Protein AF-A0A497JB39-F1 (afdb_monomer)

Secondary structure (DSSP, 8-state):
-EEEEEEEETTEEEEEEEE--EEEEEEETTEEEEEEE-SS-HHHHHHHHHHHTTS-SSGGGEEEEEEETTEEEEEE----PPP--------B-HHHHHHHHHHHHHH-HHHHHHS-SEEEEEEETTEEEEEEESSHHHHHHHHHHHHHHTT--GGG-EEEESS-B-HHHHHHHHHHT--EEEESSPBPHHHHHHHHHTT-EEEEEEETTEEEEEE-GGGB----

Mean predicted aligned error: 3.0 Å

Nearest PDB structures (foldseek):
  4pde-assembly1_A-2  TM=8.943E-01  e=1.083E-22  Escherichia coli
  2pw9-assembly1_B  TM=8.723E-01  e=4.103E-22  Desulfotalea psychrophila LSv54
  2pw9-assembly2_C  TM=8.701E-01  e=3.024E-21  Desulfotalea psychrophila LSv54
  2pw9-assembly2_D  TM=8.712E-01  e=3.024E-21  Desulfotalea psychrophila LSv54
  2pw9-assembly1_A  TM=8.593E-01  e=7.056E-21  Desulfotalea psychrophila LSv54

Sequence (224 aa):
MLREVEMIKSGKKLKDYIAEDIRFKLVINGKSFTFRISPTLKEEFVIGYCFGEGLIENLEDFKEIKIEKDVAKVKINIKKRKLFKINSDLVVSYKEIIESMERLKNESEAWRKTGGVHISAIVSGEEFILVEDINRHACIDKLLGIALKRSLKFSNSYVVCSGRLSEGRVKKIIMAGV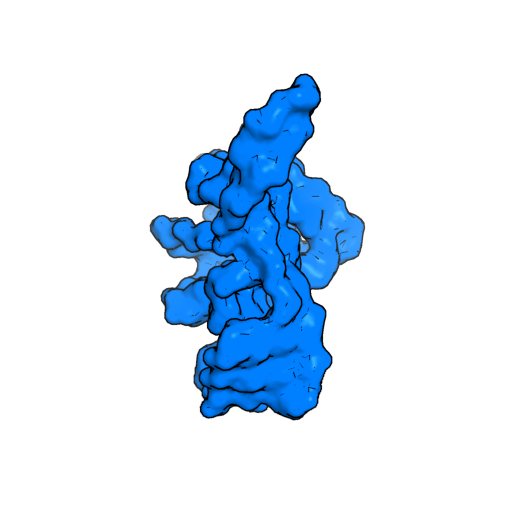PIIASMAAPLFSGIECAKKYGLTLAGFVRNGKINIYSCPERIRNEV

pLDDT: mean 97.16, std 3.9, range [54.31, 98.88]

Solvent-accessible surface area (backbone atoms only — not comparable to full-atom values): 11728 Å² total; per-residue (Å²): 85,75,39,82,44,81,45,68,62,92,88,38,83,43,80,48,56,40,58,42,72,38,76,34,34,41,28,51,74,83,48,76,48,77,44,66,36,34,76,59,63,60,66,26,28,53,49,8,42,37,34,34,71,18,36,28,91,57,77,83,33,51,78,41,83,46,76,56,94,53,38,35,46,33,38,60,56,77,40,84,60,72,83,56,68,50,79,62,88,54,67,42,38,59,65,56,56,46,50,51,46,50,48,53,57,72,70,33,60,62,42,70,69,41,68,52,44,26,45,31,32,44,37,46,81,91,48,75,50,76,30,74,14,59,25,65,60,56,13,53,16,26,43,48,14,48,38,58,76,66,68,56,61,32,48,56,24,38,33,38,31,52,53,63,36,37,37,77,56,47,48,26,40,43,52,59,39,33,38,34,42,36,16,49,23,58,62,36,73,59,16,45,54,48,24,52,76,25,49,24,22,36,32,18,45,43,51,96,93,41,72,45,71,72,23,56,56,87,36,55,42,70,86,130

Structure (mmCIF, N/CA/C/O backbone):
data_AF-A0A497JB39-F1
#
_entry.id   AF-A0A497JB39-F1
#
loop_
_atom_site.group_PDB
_atom_site.id
_atom_site.type_symbol
_atom_site.label_atom_id
_atom_site.label_alt_id
_atom_site.label_comp_id
_atom_site.label_asym_id
_atom_site.label_entity_id
_atom_site.label_seq_id
_atom_site.pdbx_PDB_ins_code
_atom_site.Cartn_x
_atom_site.Cartn_y
_atom_site.Cartn_z
_atom_site.occupancy
_atom_site.B_iso_or_equiv
_atom_site.auth_seq_id
_atom_site.auth_comp_id
_atom_site.auth_asym_id
_atom_site.auth_atom_id
_atom_site.pdbx_PDB_model_num
ATOM 1 N N . MET A 1 1 ? 1.639 9.517 14.827 1.00 90.19 1 MET A N 1
ATOM 2 C CA . MET A 1 1 ? 2.637 8.713 14.079 1.00 90.19 1 MET A CA 1
ATOM 3 C C . MET A 1 1 ? 3.936 8.656 14.856 1.00 90.19 1 MET A C 1
ATOM 5 O O . MET A 1 1 ? 4.421 7.562 15.078 1.00 90.19 1 MET A O 1
ATOM 9 N N . LEU A 1 2 ? 4.487 9.798 15.274 1.00 94.88 2 LEU A N 1
ATOM 10 C CA . LEU A 1 2 ? 5.674 9.855 16.123 1.00 94.88 2 LEU A CA 1
ATOM 11 C C . LEU A 1 2 ? 5.291 10.145 17.570 1.00 94.88 2 LEU A C 1
ATOM 13 O O . LEU A 1 2 ? 4.408 10.968 17.810 1.00 94.88 2 LEU A O 1
ATOM 17 N N . ARG A 1 3 ? 5.980 9.502 18.510 1.00 95.19 3 ARG A N 1
ATOM 18 C CA . ARG A 1 3 ? 5.864 9.771 19.943 1.00 95.19 3 ARG A CA 1
ATOM 19 C C . ARG A 1 3 ? 7.249 9.966 20.539 1.00 95.19 3 ARG A C 1
ATOM 21 O O . ARG A 1 3 ? 8.136 9.152 20.298 1.00 95.19 3 ARG A O 1
ATOM 28 N N . GLU A 1 4 ? 7.422 11.044 21.296 1.00 96.56 4 GLU A N 1
ATOM 29 C CA . GLU A 1 4 ? 8.649 11.279 22.055 1.00 96.56 4 GLU A CA 1
ATOM 30 C C . GLU A 1 4 ? 8.649 10.403 23.314 1.00 96.56 4 GLU A C 1
ATOM 32 O O . GLU A 1 4 ? 7.633 10.296 24.011 1.00 96.56 4 GLU A O 1
ATOM 37 N N . VAL A 1 5 ? 9.781 9.764 23.588 1.00 96.69 5 VAL A N 1
ATOM 38 C CA . VAL A 1 5 ? 10.011 8.933 24.774 1.00 96.69 5 VAL A CA 1
ATOM 39 C C . VAL A 1 5 ? 11.377 9.239 25.375 1.00 96.69 5 VAL A C 1
ATOM 41 O O . VAL A 1 5 ? 12.285 9.706 24.688 1.00 96.69 5 VAL A O 1
ATOM 44 N N . GLU A 1 6 ? 11.538 8.951 26.663 1.00 97.38 6 GLU A N 1
ATOM 45 C CA . GLU A 1 6 ? 12.854 8.935 27.298 1.00 97.38 6 GLU A CA 1
ATOM 46 C C . GLU A 1 6 ? 13.517 7.570 27.097 1.00 97.38 6 GLU A C 1
ATOM 48 O O . GLU A 1 6 ? 12.874 6.525 27.219 1.00 97.38 6 GLU A O 1
ATOM 53 N N . MET A 1 7 ? 14.816 7.570 26.811 1.00 96.38 7 MET A N 1
ATOM 54 C CA . MET A 1 7 ? 15.623 6.359 26.687 1.00 96.38 7 MET A CA 1
ATOM 55 C C . MET A 1 7 ? 17.036 6.572 27.227 1.00 96.38 7 MET A C 1
ATOM 57 O O . MET A 1 7 ? 17.464 7.696 27.490 1.00 96.38 7 MET A O 1
ATOM 61 N N . ILE A 1 8 ? 17.767 5.474 27.423 1.00 96.69 8 ILE A N 1
ATOM 62 C CA . ILE A 1 8 ? 19.167 5.502 27.848 1.00 96.69 8 ILE A CA 1
ATOM 63 C C . ILE A 1 8 ? 20.036 5.038 26.678 1.00 96.69 8 ILE A C 1
ATOM 65 O O . ILE A 1 8 ? 20.081 3.848 26.367 1.00 96.69 8 ILE A O 1
ATOM 69 N N . LYS A 1 9 ? 20.770 5.965 26.055 1.00 94.56 9 LYS A N 1
ATOM 70 C CA . LYS A 1 9 ? 21.756 5.653 25.013 1.00 94.56 9 LYS A CA 1
ATOM 71 C C . LYS A 1 9 ? 23.127 5.520 25.652 1.00 94.56 9 LYS A C 1
ATOM 73 O O . LYS A 1 9 ? 23.719 6.520 26.057 1.00 94.56 9 LYS A O 1
ATOM 78 N N . SER A 1 10 ? 23.618 4.287 25.764 1.00 96.00 10 SER A N 1
ATOM 79 C CA . SER A 1 10 ? 24.953 3.996 26.310 1.00 96.00 10 SER A CA 1
ATOM 80 C C . SER A 1 10 ? 25.203 4.679 27.667 1.00 96.00 10 SER A C 1
ATOM 82 O O . SER A 1 10 ? 26.205 5.361 27.859 1.00 96.00 10 SER A O 1
ATOM 84 N N . GLY A 1 11 ? 24.248 4.549 28.594 1.00 96.19 11 GLY A N 1
ATOM 85 C CA . GLY A 1 11 ? 24.326 5.117 29.947 1.00 96.19 11 GLY A CA 1
ATOM 86 C C . GLY A 1 11 ? 23.854 6.571 30.095 1.00 96.19 11 GLY A C 1
ATOM 87 O O . GLY A 1 11 ? 23.761 7.054 31.220 1.00 96.19 11 GLY A O 1
ATOM 88 N N . LYS A 1 12 ? 23.504 7.272 29.007 1.00 95.88 12 LYS A N 1
ATOM 89 C CA . LYS A 1 12 ? 23.007 8.661 29.056 1.00 95.88 12 LYS A CA 1
ATOM 90 C C . LYS A 1 12 ? 21.505 8.731 28.800 1.00 95.88 12 LYS A C 1
ATOM 92 O O . LYS A 1 12 ? 21.043 8.224 27.781 1.00 95.88 12 LYS A O 1
ATOM 97 N N . LYS A 1 13 ? 20.758 9.393 29.691 1.00 97.19 13 LYS A N 1
ATOM 98 C CA . LYS A 1 13 ? 19.337 9.706 29.474 1.00 97.19 13 LYS A CA 1
ATOM 99 C C . LYS A 1 13 ? 19.195 10.721 28.342 1.00 97.19 13 LYS A C 1
ATOM 101 O O . LYS A 1 13 ? 19.813 11.781 28.395 1.00 97.19 13 LYS A O 1
ATOM 106 N N . LEU A 1 14 ? 18.393 10.388 27.340 1.00 97.31 14 LEU A N 1
ATOM 107 C CA . LEU A 1 14 ? 18.102 11.208 26.169 1.00 97.31 14 LEU A CA 1
ATOM 108 C C . LEU A 1 14 ? 16.621 11.078 25.800 1.00 97.31 14 LEU A C 1
ATOM 110 O O . LEU A 1 14 ? 15.928 10.171 26.259 1.00 97.31 14 LEU A O 1
ATOM 114 N N . LYS A 1 15 ? 16.162 11.977 24.932 1.00 96.50 15 LYS A N 1
ATOM 115 C CA . LYS A 1 15 ? 14.876 11.858 24.245 1.00 96.50 15 LYS A CA 1
ATOM 116 C C . LYS A 1 15 ? 15.067 11.160 22.903 1.00 96.50 15 LYS A C 1
ATOM 118 O O . LYS A 1 15 ? 16.090 11.363 22.247 1.00 96.50 15 LYS A O 1
ATOM 123 N N . ASP A 1 16 ? 14.083 10.367 22.509 1.00 96.00 16 ASP A N 1
ATOM 124 C CA . ASP A 1 16 ? 14.031 9.691 21.215 1.00 96.00 16 ASP A CA 1
ATOM 125 C C . ASP A 1 16 ? 12.612 9.731 20.641 1.00 96.00 16 ASP A C 1
ATOM 127 O O . ASP A 1 16 ? 11.637 9.904 21.378 1.00 96.00 16 ASP A O 1
ATOM 131 N N . TYR A 1 17 ? 12.495 9.564 19.328 1.00 96.38 17 TYR A N 1
ATOM 132 C CA . TYR A 1 17 ? 11.214 9.450 18.641 1.00 96.38 17 TYR A CA 1
ATOM 133 C C . TYR A 1 17 ? 10.977 8.004 18.228 1.00 96.38 17 TYR A C 1
ATOM 135 O O . TYR A 1 17 ? 11.784 7.403 17.525 1.00 96.38 17 TYR A O 1
ATOM 143 N N . ILE A 1 18 ? 9.820 7.467 18.603 1.00 96.50 18 ILE A N 1
ATOM 144 C CA . ILE A 1 18 ? 9.375 6.136 18.185 1.00 96.50 18 ILE A CA 1
ATOM 145 C C . ILE A 1 18 ? 8.122 6.227 17.321 1.00 96.50 18 ILE A C 1
ATOM 147 O O . ILE A 1 18 ? 7.349 7.186 17.407 1.00 96.50 18 ILE A O 1
ATOM 151 N N . ALA A 1 19 ? 7.911 5.208 16.491 1.00 96.75 19 ALA A N 1
ATOM 152 C CA . ALA A 1 19 ? 6.661 5.044 15.769 1.00 96.75 19 ALA A CA 1
ATOM 153 C C . ALA A 1 19 ? 5.565 4.578 16.737 1.00 96.75 19 ALA A C 1
ATOM 155 O O . ALA A 1 19 ? 5.731 3.601 17.465 1.00 96.75 19 ALA A O 1
ATOM 156 N N . GLU A 1 20 ? 4.441 5.284 16.743 1.00 96.12 20 GLU A N 1
ATOM 157 C CA . GLU A 1 20 ? 3.277 4.947 17.552 1.00 96.12 20 GLU A CA 1
ATOM 158 C C . GLU A 1 20 ? 2.373 3.964 16.808 1.00 96.12 20 GLU A C 1
ATOM 160 O O . GLU A 1 20 ? 1.945 4.227 15.677 1.00 96.12 20 GLU A O 1
ATOM 165 N N . ASP A 1 21 ? 2.031 2.862 17.474 1.00 95.81 21 ASP A N 1
ATOM 166 C CA . ASP A 1 21 ? 1.039 1.911 17.008 1.00 95.81 21 ASP A CA 1
ATOM 167 C C . ASP A 1 21 ? -0.186 1.842 17.923 1.00 95.81 21 ASP A C 1
ATOM 169 O O . ASP A 1 21 ? -0.120 1.953 19.146 1.00 95.81 21 ASP A O 1
ATOM 173 N N . ILE A 1 22 ? -1.343 1.621 17.308 1.00 97.19 22 ILE A N 1
ATOM 174 C CA . ILE A 1 22 ? -2.620 1.447 17.998 1.00 97.19 22 ILE A CA 1
ATOM 175 C C . ILE A 1 22 ? -3.198 0.074 17.690 1.00 97.19 22 ILE A C 1
ATOM 177 O O . ILE A 1 22 ? -2.934 -0.518 16.642 1.00 97.19 22 ILE A O 1
ATOM 181 N N . ARG A 1 23 ? -4.028 -0.448 18.598 1.00 98.19 23 ARG A N 1
ATOM 182 C CA . ARG A 1 23 ? -4.875 -1.607 18.298 1.00 98.19 23 ARG A CA 1
ATOM 183 C C . ARG A 1 23 ? -6.152 -1.104 17.627 1.00 98.19 23 ARG A C 1
ATOM 185 O O . ARG A 1 23 ? -7.025 -0.580 18.305 1.00 98.19 23 ARG A O 1
ATOM 192 N N . PHE A 1 24 ? -6.266 -1.300 16.319 1.00 98.56 24 PHE A N 1
ATOM 193 C CA . PHE A 1 24 ? -7.416 -0.862 15.535 1.00 98.56 24 PHE A CA 1
ATOM 194 C C . PHE A 1 24 ? -8.367 -2.027 15.254 1.00 98.56 24 PHE A C 1
ATOM 196 O O . PHE A 1 24 ? -7.951 -3.067 14.732 1.00 98.56 24 PHE A O 1
ATOM 203 N N . LYS A 1 25 ? -9.646 -1.869 15.601 1.00 98.69 25 LYS A N 1
ATOM 204 C CA . LYS A 1 25 ? -10.696 -2.867 15.370 1.00 98.69 25 LYS A CA 1
ATOM 205 C C . LYS A 1 25 ? -11.533 -2.466 14.162 1.00 98.69 25 LYS A C 1
ATOM 207 O O . LYS A 1 25 ? -12.118 -1.391 14.146 1.00 98.69 25 LYS A O 1
ATOM 212 N N . LEU A 1 26 ? -11.642 -3.359 13.188 1.00 98.69 26 LEU A N 1
ATOM 213 C CA . LEU A 1 26 ? -12.446 -3.170 11.983 1.00 98.69 26 LEU A CA 1
ATOM 214 C C . LEU A 1 26 ? -13.600 -4.171 11.984 1.00 98.69 26 LEU A C 1
ATOM 216 O O . LEU A 1 26 ? -13.368 -5.376 12.034 1.00 98.69 26 LEU A O 1
ATOM 220 N N . VAL A 1 27 ? -14.836 -3.683 11.943 1.00 98.69 27 VAL A N 1
ATOM 221 C CA . VAL A 1 27 ? -16.054 -4.498 11.925 1.00 98.69 27 VAL A CA 1
ATOM 222 C C . VAL A 1 27 ? -16.787 -4.280 10.607 1.00 98.69 27 VAL A C 1
ATOM 224 O O . VAL A 1 27 ? -17.406 -3.238 10.424 1.00 98.69 27 VAL A O 1
ATOM 227 N N . ILE A 1 28 ? -16.742 -5.260 9.706 1.00 98.50 28 ILE A N 1
ATOM 228 C CA . ILE A 1 28 ? -17.369 -5.206 8.377 1.00 98.50 28 ILE A CA 1
ATOM 229 C C . ILE A 1 28 ? -18.581 -6.132 8.372 1.00 98.50 28 ILE A C 1
ATOM 231 O O . ILE A 1 28 ? -18.427 -7.337 8.569 1.00 98.50 28 ILE A O 1
ATOM 235 N N . ASN A 1 29 ? -19.783 -5.589 8.157 1.00 97.88 29 ASN A N 1
ATOM 236 C CA . ASN A 1 29 ? -21.040 -6.356 8.136 1.00 97.88 29 ASN A CA 1
ATOM 237 C C . ASN A 1 29 ? -21.175 -7.319 9.342 1.00 97.88 29 ASN A C 1
ATOM 239 O O . ASN A 1 29 ? -21.592 -8.464 9.202 1.00 97.88 29 ASN A O 1
ATOM 243 N N . GLY A 1 30 ? -20.757 -6.866 10.530 1.00 96.94 30 GLY A N 1
ATOM 244 C CA . GLY A 1 30 ? -20.778 -7.645 11.775 1.00 96.94 30 GLY A CA 1
ATOM 245 C C . GLY A 1 30 ? -19.545 -8.525 12.031 1.00 96.94 30 GLY A C 1
ATOM 246 O O . GLY A 1 30 ? -19.309 -8.908 13.175 1.00 96.94 30 GLY A O 1
ATOM 247 N N . LYS A 1 31 ? -18.702 -8.794 11.025 1.00 97.94 31 LYS A N 1
ATOM 248 C CA . LYS A 1 31 ? -17.462 -9.570 11.192 1.00 97.94 31 LYS A CA 1
ATOM 249 C C . LYS A 1 31 ? -16.316 -8.683 11.672 1.00 97.94 31 LYS A C 1
ATOM 251 O O . LYS A 1 31 ? -16.022 -7.664 11.057 1.00 97.94 31 LYS A O 1
ATOM 256 N N . SER A 1 32 ? -15.653 -9.088 12.753 1.00 97.69 32 SER A N 1
ATOM 257 C CA . SER A 1 32 ? -14.592 -8.310 13.398 1.00 97.69 32 SER A CA 1
ATOM 258 C C . SER A 1 32 ? -13.189 -8.784 13.016 1.00 97.69 32 SER A C 1
ATOM 260 O O . SER A 1 32 ? -12.901 -9.978 13.022 1.00 97.69 32 SER A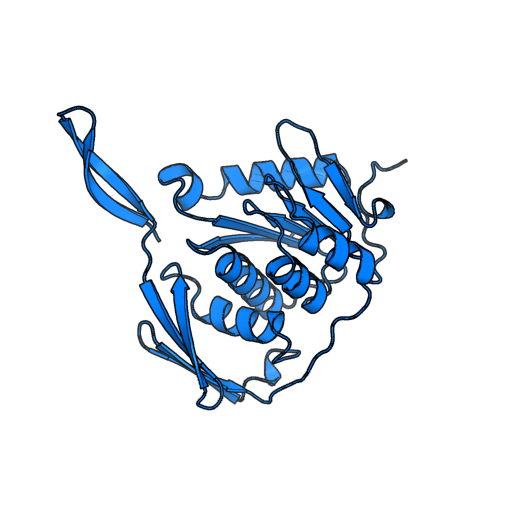 O 1
ATOM 262 N N . PHE A 1 33 ? -12.297 -7.823 12.808 1.00 98.06 33 PHE A N 1
ATOM 263 C CA . PHE A 1 33 ? -10.866 -7.985 12.577 1.00 98.06 33 PHE A CA 1
ATOM 264 C C . PHE A 1 33 ? -10.097 -7.030 13.497 1.00 98.06 33 PHE A C 1
ATOM 266 O O . PHE A 1 33 ? -10.638 -6.021 13.957 1.00 98.06 33 PHE A O 1
ATOM 273 N N . THR A 1 34 ? -8.845 -7.342 13.817 1.00 98.06 34 THR A N 1
ATOM 274 C CA . THR A 1 34 ? -8.007 -6.492 14.674 1.00 98.06 34 THR A CA 1
ATOM 275 C C . THR A 1 34 ? -6.613 -6.381 14.090 1.00 98.06 34 THR A C 1
ATOM 277 O O . THR A 1 34 ? -6.013 -7.382 13.707 1.00 98.06 34 THR A O 1
ATOM 280 N N . PHE A 1 35 ? -6.107 -5.155 14.045 1.00 98.12 35 PHE A N 1
ATOM 281 C CA . PHE A 1 35 ? -4.831 -4.810 13.441 1.00 98.12 35 PHE A CA 1
ATOM 282 C C . PHE A 1 35 ? -3.993 -3.973 14.405 1.00 98.12 35 PHE A C 1
ATOM 284 O O . PHE A 1 35 ? -4.521 -3.302 15.294 1.00 98.12 35 PHE A O 1
ATOM 291 N N . ARG A 1 36 ? -2.676 -3.999 14.203 1.00 97.94 36 ARG A N 1
ATOM 292 C CA . ARG A 1 36 ? -1.767 -2.976 14.720 1.00 97.94 36 ARG A CA 1
ATOM 293 C C . ARG A 1 36 ? -1.394 -2.092 13.539 1.00 97.94 36 ARG A C 1
ATOM 295 O O . ARG A 1 36 ? -0.822 -2.606 12.578 1.00 97.94 36 ARG A O 1
ATOM 302 N N . ILE A 1 37 ? -1.788 -0.824 13.594 1.00 98.19 37 ILE A N 1
ATOM 303 C CA . ILE A 1 37 ? -1.551 0.185 12.550 1.00 98.19 37 ILE A CA 1
ATOM 304 C C . ILE A 1 37 ? -1.086 1.488 13.197 1.00 98.19 37 ILE A C 1
ATOM 306 O O . ILE A 1 37 ? -1.228 1.660 14.410 1.00 98.19 37 ILE A O 1
ATOM 310 N N . SER A 1 38 ? -0.581 2.422 12.398 1.00 97.56 38 SER A N 1
ATOM 311 C CA . SER A 1 38 ? -0.359 3.788 12.872 1.00 97.56 38 SER A CA 1
ATOM 312 C C . SER A 1 38 ? -1.694 4.535 13.056 1.00 97.56 38 SER A C 1
ATOM 314 O O . SER A 1 38 ? -2.672 4.232 12.359 1.00 97.56 38 SER A O 1
ATOM 316 N N . PRO A 1 39 ? -1.769 5.535 13.957 1.00 96.81 39 PRO A N 1
ATOM 317 C CA . PRO A 1 39 ? -3.024 6.217 14.295 1.00 96.81 39 PRO A CA 1
ATOM 318 C C . PRO A 1 39 ? -3.558 7.162 13.207 1.00 96.81 39 PRO A C 1
ATOM 320 O O . PRO A 1 39 ? -4.647 7.712 13.363 1.00 96.81 39 PRO A O 1
ATOM 323 N N . THR A 1 40 ? -2.813 7.375 12.122 1.00 96.50 40 THR A N 1
ATOM 324 C CA . THR A 1 40 ? -3.202 8.241 10.999 1.00 96.50 40 THR A CA 1
ATOM 325 C C . THR A 1 40 ? -3.923 7.444 9.912 1.00 96.50 40 THR A C 1
ATOM 327 O O . THR A 1 40 ? -3.826 6.220 9.881 1.00 96.50 40 THR A O 1
ATOM 330 N N . LEU A 1 41 ? -4.624 8.118 8.993 1.00 97.75 41 LEU A N 1
ATOM 331 C CA . LEU A 1 41 ? -5.202 7.500 7.786 1.00 97.75 41 LEU A CA 1
ATOM 332 C C . LEU A 1 41 ? -6.110 6.283 8.070 1.00 97.75 41 LEU A C 1
ATOM 334 O O . LEU A 1 41 ? -6.039 5.249 7.402 1.00 97.75 41 LEU A O 1
ATOM 338 N N . LYS A 1 42 ? -6.917 6.359 9.136 1.00 98.12 42 LYS A N 1
ATOM 339 C CA . LYS A 1 42 ? -7.788 5.255 9.575 1.00 98.12 42 LYS A CA 1
ATOM 340 C C . LYS A 1 42 ? -8.890 4.966 8.561 1.00 98.12 42 LYS A C 1
ATOM 342 O O . LYS A 1 42 ? -9.195 3.805 8.318 1.00 98.12 42 LYS A O 1
ATOM 347 N N . GLU A 1 43 ? -9.475 6.005 7.975 1.00 98.50 43 GLU A N 1
ATOM 348 C CA . GLU A 1 43 ? -10.515 5.853 6.958 1.00 98.50 43 GLU A CA 1
ATOM 349 C C . GLU A 1 43 ? -9.943 5.226 5.683 1.00 98.50 43 GLU A C 1
ATOM 351 O O . GLU A 1 43 ? -10.482 4.251 5.166 1.00 98.50 43 GLU A O 1
ATOM 356 N N . GLU A 1 44 ? -8.790 5.711 5.234 1.00 98.75 44 GLU A N 1
ATOM 357 C CA . GLU A 1 44 ? -8.077 5.202 4.067 1.00 98.75 44 GLU A CA 1
ATOM 358 C C . GLU A 1 44 ? -7.652 3.745 4.267 1.00 98.75 44 GLU A C 1
ATOM 360 O O . GLU A 1 44 ? -7.769 2.940 3.347 1.00 98.75 44 GLU A O 1
ATOM 365 N N . PHE A 1 45 ? -7.224 3.374 5.478 1.00 98.81 45 PHE A N 1
ATOM 366 C CA . PHE A 1 45 ? -6.979 1.976 5.827 1.00 98.81 45 PHE A CA 1
ATOM 367 C C . PHE A 1 45 ? -8.235 1.119 5.630 1.00 98.81 45 PHE A C 1
ATOM 369 O O . PHE A 1 45 ? -8.153 0.059 5.016 1.00 98.81 45 PHE A O 1
ATOM 376 N N . VAL A 1 46 ? -9.398 1.565 6.119 1.00 98.75 46 VAL A N 1
ATOM 377 C CA . VAL A 1 46 ? -10.666 0.829 5.971 1.00 98.75 46 VAL A CA 1
ATOM 378 C C . VAL A 1 46 ? -11.046 0.673 4.502 1.00 98.75 46 VAL A C 1
ATOM 380 O O . VAL A 1 46 ? -11.362 -0.438 4.067 1.00 98.75 46 VAL A O 1
ATOM 383 N N . ILE A 1 47 ? -10.985 1.769 3.744 1.00 98.81 47 ILE A N 1
ATOM 384 C CA . ILE A 1 47 ? -11.324 1.797 2.321 1.00 98.81 47 ILE A CA 1
ATOM 385 C C . ILE A 1 47 ? -10.415 0.850 1.548 1.00 98.81 47 ILE A C 1
ATOM 387 O O . ILE A 1 47 ? -10.893 -0.061 0.869 1.00 98.81 47 ILE A O 1
ATOM 391 N N . GLY A 1 48 ? -9.104 1.019 1.687 1.00 98.75 48 GLY A N 1
ATOM 392 C CA . GLY A 1 48 ? -8.155 0.227 0.928 1.00 98.75 48 GLY A CA 1
ATOM 393 C C . GLY A 1 48 ? -8.040 -1.217 1.394 1.00 98.75 48 GLY A C 1
ATOM 394 O O . GLY A 1 48 ? -7.790 -2.078 0.557 1.00 98.75 48 GLY A O 1
ATOM 395 N N . TYR A 1 49 ? -8.319 -1.528 2.666 1.00 98.75 49 TYR A N 1
ATOM 396 C CA . TYR A 1 49 ? -8.476 -2.915 3.108 1.00 98.75 49 TYR A CA 1
ATOM 397 C C . TYR A 1 49 ? -9.646 -3.574 2.372 1.00 98.75 49 TYR A C 1
ATOM 399 O O . TYR A 1 49 ? -9.469 -4.619 1.751 1.00 98.75 49 TYR A O 1
ATOM 407 N N . CYS A 1 50 ? -10.829 -2.950 2.376 1.00 98.62 50 CYS A N 1
ATOM 408 C CA . CYS A 1 50 ? -11.995 -3.507 1.690 1.00 98.62 50 CYS A CA 1
ATOM 409 C C . CYS A 1 50 ? -11.748 -3.651 0.181 1.00 98.62 50 CYS A C 1
ATOM 411 O O . CYS A 1 50 ? -12.085 -4.681 -0.405 1.00 98.62 50 CYS A O 1
ATOM 413 N N . PHE A 1 51 ? -11.131 -2.646 -0.443 1.00 98.62 51 PHE A N 1
ATOM 414 C CA . PHE A 1 51 ? -10.829 -2.651 -1.873 1.00 98.62 51 PHE A CA 1
ATOM 415 C C . PHE A 1 51 ? -9.760 -3.688 -2.241 1.00 98.62 51 PHE A C 1
ATOM 417 O O . PHE A 1 51 ? -9.961 -4.490 -3.151 1.00 98.62 51 PHE A O 1
ATOM 424 N N . GLY A 1 52 ? -8.648 -3.727 -1.505 1.00 97.69 52 GLY A N 1
ATOM 425 C CA . GLY A 1 52 ? -7.530 -4.641 -1.742 1.00 97.69 52 GLY A CA 1
ATOM 426 C C . GLY A 1 52 ? -7.865 -6.108 -1.467 1.00 97.69 52 GLY A C 1
ATOM 427 O O . GLY A 1 52 ? -7.291 -6.991 -2.101 1.00 97.69 52 GLY A O 1
ATOM 428 N N . GLU A 1 53 ? -8.814 -6.381 -0.568 1.00 97.62 53 GLU A N 1
ATOM 429 C CA . GLU A 1 53 ? -9.378 -7.723 -0.347 1.00 97.62 53 GLU A CA 1
ATOM 430 C C . GLU A 1 53 ? -10.492 -8.078 -1.357 1.00 97.62 53 GLU A C 1
ATOM 432 O O . GLU A 1 53 ? -11.029 -9.185 -1.326 1.00 97.62 53 GLU A O 1
ATOM 437 N N . GLY A 1 54 ? -10.856 -7.161 -2.262 1.00 97.81 54 GLY A N 1
ATOM 438 C CA . GLY A 1 54 ? -11.883 -7.382 -3.285 1.00 97.81 54 GLY A CA 1
ATOM 439 C C . GLY A 1 54 ? -13.320 -7.408 -2.756 1.00 97.81 54 GLY A C 1
ATOM 440 O O . GLY A 1 54 ? -14.211 -7.905 -3.451 1.00 97.81 54 GLY A O 1
ATOM 441 N N . LEU A 1 55 ? -13.540 -6.884 -1.543 1.00 98.25 55 LEU A N 1
ATOM 442 C CA . LEU A 1 55 ? -14.852 -6.784 -0.893 1.00 98.25 55 LEU A CA 1
ATOM 443 C C . LEU A 1 55 ? -15.710 -5.657 -1.474 1.00 98.25 55 LEU A C 1
ATOM 445 O O . LEU A 1 55 ? -16.925 -5.677 -1.299 1.00 98.25 55 LEU A O 1
ATOM 449 N N . ILE A 1 56 ? -15.079 -4.693 -2.143 1.00 98.38 56 ILE A N 1
ATOM 450 C CA . ILE A 1 56 ? -15.711 -3.581 -2.856 1.00 98.38 56 ILE A CA 1
ATOM 451 C C . ILE A 1 56 ? -15.009 -3.350 -4.197 1.00 98.38 56 ILE A C 1
ATOM 453 O O . ILE A 1 56 ? -13.853 -3.750 -4.397 1.00 98.38 56 ILE A O 1
ATOM 457 N N . GLU A 1 57 ? -15.703 -2.683 -5.107 1.00 96.81 57 GLU A N 1
ATOM 458 C CA . GLU A 1 57 ? -15.173 -2.222 -6.387 1.00 96.81 57 GLU A CA 1
ATOM 459 C C . GLU A 1 57 ? -14.906 -0.718 -6.384 1.00 96.81 57 GLU A C 1
ATOM 461 O O . GLU A 1 57 ? -13.879 -0.279 -6.894 1.00 96.81 57 GLU A O 1
ATOM 466 N N . ASN A 1 58 ? -15.786 0.060 -5.759 1.00 97.06 58 ASN A N 1
ATOM 467 C CA . ASN A 1 58 ? -15.690 1.514 -5.693 1.00 97.06 58 ASN A CA 1
ATOM 468 C C . ASN A 1 58 ? -16.206 2.039 -4.341 1.00 97.06 58 ASN A C 1
ATOM 470 O O . ASN A 1 58 ? -16.587 1.268 -3.458 1.00 97.06 58 ASN A O 1
ATOM 474 N N . LEU A 1 59 ? -16.182 3.360 -4.156 1.00 97.81 59 LEU A N 1
ATOM 475 C CA . LEU A 1 59 ? -16.617 3.988 -2.905 1.00 97.81 59 LEU A CA 1
ATOM 476 C C . LEU A 1 59 ? -18.136 3.910 -2.683 1.00 97.81 59 LEU A C 1
ATOM 478 O O . LEU A 1 59 ? -18.575 3.945 -1.538 1.00 97.81 59 LEU A O 1
ATOM 482 N N . GLU A 1 60 ? -18.934 3.757 -3.741 1.00 97.69 60 GLU A N 1
ATOM 483 C CA . GLU A 1 60 ? -20.402 3.676 -3.663 1.00 97.69 60 GLU A CA 1
ATOM 484 C C . GLU A 1 60 ? -20.880 2.360 -3.030 1.00 97.69 60 GLU A C 1
ATOM 486 O O . GLU A 1 60 ? -21.997 2.266 -2.522 1.00 97.69 60 GLU A O 1
ATOM 491 N N . ASP A 1 61 ? -20.018 1.341 -2.993 1.00 98.06 61 ASP A N 1
ATOM 492 C CA . ASP A 1 61 ? -20.298 0.094 -2.284 1.00 98.06 61 ASP A CA 1
ATOM 493 C C . ASP A 1 61 ? -20.343 0.272 -0.755 1.00 98.06 61 ASP A C 1
ATOM 495 O O . ASP A 1 61 ? -20.851 -0.609 -0.048 1.00 98.06 61 ASP A O 1
ATOM 499 N N . PHE A 1 62 ? -19.847 1.391 -0.215 1.00 98.12 62 PHE A N 1
ATOM 500 C CA . PHE A 1 62 ? -20.016 1.731 1.195 1.00 98.12 62 PHE A CA 1
ATOM 501 C C . PHE A 1 62 ? -21.407 2.304 1.459 1.00 98.12 62 PHE A C 1
ATOM 503 O O . PHE A 1 62 ? -21.772 3.367 0.974 1.00 98.12 62 PHE A O 1
ATOM 510 N N . LYS A 1 63 ? -22.164 1.630 2.327 1.00 98.00 63 LYS A N 1
ATOM 511 C CA . LYS A 1 63 ? -23.433 2.153 2.857 1.00 98.00 63 LYS A CA 1
ATOM 512 C C . LYS A 1 63 ? -23.216 3.038 4.078 1.00 98.00 63 LYS A C 1
ATOM 514 O O . LYS A 1 63 ? -23.995 3.945 4.339 1.00 98.00 63 LYS A O 1
ATOM 519 N N . GLU A 1 64 ? -22.205 2.714 4.879 1.00 97.75 64 GLU A N 1
ATOM 520 C CA . GLU A 1 64 ? -21.904 3.409 6.127 1.00 97.75 64 GLU A CA 1
ATOM 521 C C . GLU A 1 64 ? -20.445 3.158 6.512 1.00 97.75 64 GLU A C 1
ATOM 523 O O . GLU A 1 64 ? -20.016 2.002 6.568 1.00 97.75 64 GLU A O 1
ATOM 528 N N . ILE A 1 65 ? -19.712 4.224 6.838 1.00 97.81 65 ILE A N 1
ATOM 529 C CA . ILE A 1 65 ? -18.407 4.164 7.502 1.00 97.81 65 ILE A CA 1
ATOM 530 C C . ILE A 1 65 ? -18.514 4.990 8.784 1.00 97.81 65 ILE A C 1
ATOM 532 O O . ILE A 1 65 ? -18.747 6.194 8.734 1.00 97.81 65 ILE A O 1
ATOM 536 N N . LYS A 1 66 ? -18.355 4.348 9.943 1.00 98.25 66 LYS A N 1
ATOM 537 C CA . LYS A 1 66 ? -18.311 5.018 11.250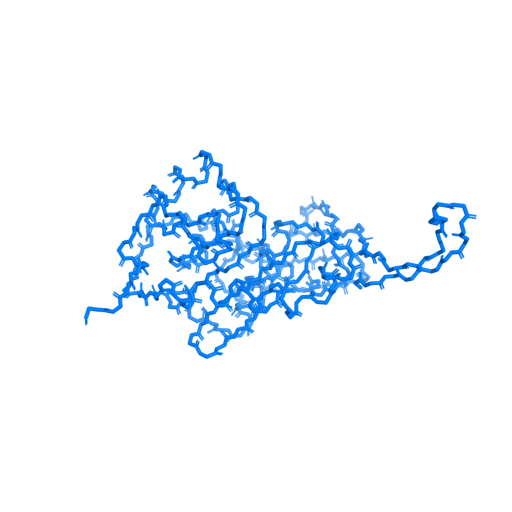 1.00 98.25 66 LYS A CA 1
ATOM 538 C C . LYS A 1 66 ? -17.008 4.685 11.947 1.00 98.25 66 LYS A C 1
ATOM 540 O O . LYS A 1 66 ? -16.742 3.513 12.214 1.00 98.25 66 LYS A O 1
ATOM 545 N N . ILE A 1 67 ? -16.213 5.706 12.246 1.00 97.94 67 ILE A N 1
ATOM 546 C CA . ILE A 1 67 ? -14.934 5.559 12.941 1.00 97.94 67 ILE A CA 1
ATOM 547 C C . ILE A 1 67 ? -15.002 6.350 14.239 1.00 97.94 67 ILE A C 1
ATOM 549 O O . ILE A 1 67 ? -15.099 7.572 14.229 1.00 97.94 67 ILE A O 1
ATOM 553 N N . GLU A 1 68 ? -14.921 5.639 15.357 1.00 96.94 68 GLU A N 1
ATOM 554 C CA . GLU A 1 68 ? -14.869 6.220 16.694 1.00 96.94 68 GLU A CA 1
ATOM 555 C C . GLU A 1 68 ? -13.599 5.726 17.384 1.00 96.94 68 GLU A C 1
ATOM 557 O O . GLU A 1 68 ? -13.423 4.526 17.620 1.00 96.94 68 GLU A O 1
ATOM 562 N N . LYS A 1 69 ? -12.689 6.656 17.695 1.00 94.06 69 LYS A N 1
ATOM 563 C CA . LYS A 1 69 ? -11.350 6.359 18.229 1.00 94.06 69 LYS A CA 1
ATOM 564 C C . LYS A 1 69 ? -10.608 5.341 17.349 1.00 94.06 69 LYS A C 1
ATOM 566 O O . LYS A 1 69 ? -10.188 5.685 16.245 1.00 94.06 69 LYS A O 1
ATOM 571 N N . ASP A 1 70 ? -10.445 4.112 17.833 1.00 97.44 70 ASP A N 1
ATOM 572 C CA . ASP A 1 70 ? -9.701 3.030 17.179 1.00 97.44 70 ASP A CA 1
ATOM 573 C C . ASP A 1 70 ? -10.621 1.885 16.729 1.00 97.44 70 ASP A C 1
ATOM 575 O O . ASP A 1 70 ? -10.177 0.754 16.529 1.00 97.44 70 ASP A O 1
ATOM 579 N N . VAL A 1 71 ? -11.920 2.163 16.587 1.00 98.44 71 VAL A N 1
ATOM 580 C CA . VAL A 1 71 ? -12.915 1.206 16.103 1.00 98.44 71 VAL A CA 1
ATOM 581 C C . VAL A 1 71 ? -13.605 1.765 14.866 1.00 98.44 71 VAL A C 1
ATOM 583 O O . VAL A 1 71 ? -14.250 2.808 14.926 1.00 98.44 71 VAL A O 1
ATOM 586 N N . ALA A 1 72 ? -13.518 1.033 13.758 1.00 98.56 72 ALA A N 1
ATOM 587 C CA . ALA A 1 72 ? -14.313 1.268 12.564 1.00 98.56 72 ALA A CA 1
ATOM 588 C C . ALA A 1 72 ? -15.435 0.233 12.460 1.00 98.56 72 ALA A C 1
ATOM 590 O O . ALA A 1 72 ? -15.188 -0.974 12.496 1.00 98.56 72 ALA A O 1
ATOM 591 N N . LYS A 1 73 ? -16.670 0.703 12.299 1.00 98.69 73 LYS A N 1
ATOM 592 C CA . LYS A 1 73 ? -17.835 -0.104 11.933 1.00 98.69 73 LYS A CA 1
ATOM 593 C C . LYS A 1 73 ? -18.251 0.289 10.524 1.00 98.69 73 LYS A C 1
ATOM 595 O O . LYS A 1 73 ? -18.510 1.460 10.258 1.00 98.69 73 LYS A O 1
ATOM 600 N N . VAL A 1 74 ? -18.302 -0.693 9.638 1.00 98.31 74 VAL A N 1
ATOM 601 C CA . VAL A 1 74 ? -18.538 -0.494 8.211 1.00 98.31 74 VAL A CA 1
ATOM 602 C C . VAL A 1 74 ? -19.655 -1.402 7.733 1.00 98.31 74 VAL A C 1
ATOM 604 O O . VAL A 1 74 ? -19.672 -2.601 8.035 1.00 98.31 74 VAL A O 1
ATOM 607 N N . LYS A 1 75 ? -20.574 -0.826 6.960 1.00 98.56 75 LYS A N 1
ATOM 608 C CA . LYS A 1 75 ? -21.555 -1.577 6.181 1.00 98.56 75 LYS A CA 1
ATOM 609 C C . LYS A 1 75 ? -21.235 -1.412 4.711 1.00 98.56 75 LYS A C 1
ATOM 611 O O . LYS A 1 75 ? -21.198 -0.290 4.208 1.00 98.56 75 LYS A O 1
ATOM 616 N N . ILE A 1 76 ? -21.041 -2.533 4.033 1.00 98.12 76 ILE A N 1
ATOM 617 C CA . ILE A 1 76 ? -20.707 -2.568 2.611 1.00 98.12 76 ILE A CA 1
ATOM 618 C C . ILE A 1 76 ? -21.653 -3.484 1.850 1.00 98.12 76 ILE A C 1
ATOM 620 O O . ILE A 1 76 ? -22.139 -4.492 2.380 1.00 98.12 76 ILE A O 1
ATOM 624 N N . ASN A 1 77 ? -21.880 -3.154 0.586 1.00 97.69 77 ASN A N 1
ATOM 625 C CA . ASN A 1 77 ? -22.395 -4.090 -0.393 1.00 97.69 77 ASN A CA 1
ATOM 626 C C . ASN A 1 77 ? -21.250 -5.003 -0.854 1.00 97.69 77 ASN A C 1
ATOM 628 O O . ASN A 1 77 ? -20.400 -4.588 -1.634 1.00 97.69 77 ASN A O 1
ATOM 632 N N . ILE A 1 78 ? -21.195 -6.231 -0.332 1.00 95.75 78 ILE A N 1
ATOM 633 C CA . ILE A 1 78 ? -20.061 -7.128 -0.584 1.00 95.75 78 ILE A CA 1
ATOM 634 C C . ILE A 1 78 ? -19.991 -7.492 -2.067 1.00 95.75 78 ILE A C 1
ATOM 636 O O . ILE A 1 78 ? -20.878 -8.156 -2.609 1.00 95.75 78 ILE A O 1
ATOM 640 N N . LYS A 1 79 ? -18.864 -7.151 -2.682 1.00 95.88 79 LYS A N 1
ATOM 641 C CA . LYS A 1 79 ? -18.400 -7.712 -3.946 1.00 95.88 79 LYS A CA 1
ATOM 642 C C . LYS A 1 79 ? -17.525 -8.932 -3.673 1.00 95.88 79 LYS A C 1
ATOM 644 O O . LYS A 1 79 ? -16.900 -9.065 -2.625 1.00 95.88 79 LYS A O 1
ATOM 649 N N . LYS A 1 80 ? -17.497 -9.857 -4.629 1.00 92.19 80 LYS A N 1
ATOM 650 C CA . LYS A 1 80 ? -16.597 -11.020 -4.626 1.00 92.19 80 LYS A CA 1
ATOM 651 C C . LYS A 1 80 ? -15.679 -10.925 -5.833 1.00 92.19 80 LYS A C 1
ATOM 653 O O . LYS A 1 80 ? -15.766 -11.742 -6.753 1.00 92.19 80 LYS A O 1
ATOM 658 N N . ARG A 1 81 ? -14.859 -9.873 -5.864 1.00 96.56 81 ARG A N 1
ATOM 659 C CA . ARG A 1 81 ? -13.962 -9.627 -6.994 1.00 96.56 81 ARG A CA 1
ATOM 660 C C . ARG A 1 81 ? -12.924 -10.739 -7.066 1.00 96.56 81 ARG A C 1
ATOM 662 O O . ARG A 1 81 ? -12.357 -11.160 -6.059 1.00 96.56 81 ARG A O 1
ATOM 669 N N . LYS A 1 82 ? -12.707 -11.242 -8.276 1.00 96.00 82 LYS A N 1
ATOM 670 C CA . LYS A 1 82 ? -11.646 -12.204 -8.566 1.00 96.00 82 LYS A CA 1
ATOM 671 C C . LYS A 1 82 ? -10.433 -11.440 -9.072 1.00 96.00 82 LYS A C 1
ATOM 673 O O . LYS A 1 82 ? -10.573 -10.416 -9.735 1.00 96.00 82 LYS A O 1
ATOM 678 N N . LEU A 1 83 ? -9.249 -11.966 -8.779 1.00 96.69 83 LEU A N 1
ATOM 679 C CA . LEU A 1 83 ? -8.029 -11.483 -9.414 1.00 96.69 83 LEU A CA 1
ATOM 680 C C . LEU A 1 83 ? -8.133 -11.677 -10.928 1.00 96.69 83 LEU A C 1
ATOM 682 O O . LEU A 1 83 ? -8.690 -12.671 -11.402 1.00 96.69 83 LEU A O 1
ATOM 686 N N . PHE A 1 84 ? -7.565 -10.734 -11.662 1.00 96.44 84 PHE A N 1
ATOM 687 C CA . PHE A 1 84 ? -7.559 -10.699 -13.116 1.00 96.44 84 PHE A CA 1
ATOM 688 C C . PHE A 1 84 ? -6.122 -10.544 -13.613 1.00 96.44 84 PHE A C 1
ATOM 690 O O . PHE A 1 84 ? -5.233 -10.143 -12.861 1.00 96.44 84 PHE A O 1
ATOM 697 N N . LYS A 1 85 ? -5.879 -10.913 -14.873 1.00 97.81 85 LYS A N 1
ATOM 698 C CA . LYS A 1 85 ? -4.589 -10.633 -15.506 1.00 97.81 85 LYS A CA 1
ATOM 699 C C . LYS A 1 85 ? -4.479 -9.135 -15.756 1.00 97.81 85 LYS A C 1
ATOM 701 O O . LYS A 1 85 ? -5.384 -8.550 -16.345 1.00 97.81 85 LYS A O 1
ATOM 706 N N . ILE A 1 86 ? -3.373 -8.538 -15.333 1.00 97.81 86 ILE A N 1
ATOM 707 C CA . ILE A 1 86 ? -3.085 -7.142 -15.605 1.00 97.81 86 ILE A CA 1
ATOM 708 C C . ILE A 1 86 ? -2.780 -6.972 -17.088 1.00 97.81 86 ILE A C 1
ATOM 710 O O . ILE A 1 86 ? -1.838 -7.567 -17.615 1.00 97.81 86 ILE A O 1
ATOM 714 N N . ASN A 1 87 ? -3.577 -6.123 -17.728 1.00 93.12 87 ASN A N 1
ATOM 715 C CA . ASN A 1 87 ? -3.322 -5.607 -19.059 1.00 93.12 87 ASN A CA 1
ATOM 716 C C . ASN A 1 87 ? -3.110 -4.094 -18.953 1.00 93.12 87 ASN A C 1
ATOM 718 O O . ASN A 1 87 ? -3.981 -3.383 -18.451 1.00 93.12 87 ASN A O 1
ATOM 722 N N . SER A 1 88 ? -1.928 -3.625 -19.337 1.00 95.81 88 SER A N 1
ATOM 723 C CA . SER A 1 88 ? -1.538 -2.220 -19.255 1.00 95.81 88 SER A CA 1
ATOM 724 C C . SER A 1 88 ? -0.339 -1.980 -20.157 1.00 95.81 88 SER A C 1
ATOM 726 O O . SER A 1 88 ? 0.621 -2.759 -20.108 1.00 95.81 88 SER A O 1
ATOM 728 N N . ASP A 1 89 ? -0.410 -0.877 -20.895 1.00 94.94 89 ASP A N 1
ATOM 729 C CA . ASP A 1 89 ? 0.640 -0.365 -21.774 1.00 94.94 89 ASP A CA 1
ATOM 730 C C . ASP A 1 89 ? 1.588 0.603 -21.047 1.00 94.94 89 ASP A C 1
ATOM 732 O O . ASP A 1 89 ? 2.452 1.210 -21.677 1.00 94.94 89 ASP A O 1
ATOM 736 N N . LEU A 1 90 ? 1.436 0.769 -19.723 1.00 97.38 90 LEU A N 1
ATOM 737 C CA . LEU A 1 90 ? 2.337 1.598 -18.929 1.00 97.38 90 LEU A CA 1
ATOM 738 C C . LEU A 1 90 ? 3.767 1.059 -19.046 1.00 97.38 90 LEU A C 1
ATOM 740 O O . LEU A 1 90 ? 4.038 -0.102 -18.725 1.00 97.38 90 LEU A O 1
ATOM 744 N N . VAL A 1 91 ? 4.680 1.943 -19.432 1.00 97.44 91 VAL A N 1
ATOM 745 C CA . VAL A 1 91 ? 6.121 1.708 -19.435 1.00 97.44 91 VAL A CA 1
ATOM 746 C C . VAL A 1 91 ? 6.766 2.780 -18.571 1.00 97.44 91 VAL A C 1
ATOM 748 O O . VAL A 1 91 ? 6.475 3.959 -18.735 1.00 97.44 91 VAL A O 1
ATOM 751 N N . VAL A 1 92 ? 7.633 2.359 -17.654 1.00 97.88 92 VAL A N 1
ATOM 752 C CA . VAL A 1 92 ? 8.349 3.239 -16.725 1.00 97.88 92 VAL A CA 1
ATOM 753 C C . VAL A 1 92 ? 9.848 3.026 -16.896 1.00 97.88 92 VAL A C 1
ATOM 755 O O . VAL A 1 92 ? 10.312 1.890 -17.033 1.00 97.88 92 VAL A O 1
ATOM 758 N N . SER A 1 93 ? 10.628 4.104 -16.875 1.00 97.56 93 SER A N 1
ATOM 759 C CA . SER A 1 93 ? 12.082 3.988 -17.002 1.00 97.56 93 SER A CA 1
ATOM 760 C C . SER A 1 93 ? 12.736 3.410 -15.742 1.00 97.56 93 SER A C 1
ATOM 762 O O . SER A 1 93 ? 12.231 3.544 -14.623 1.00 97.56 93 SER A O 1
ATOM 764 N N . TYR A 1 94 ? 13.913 2.792 -15.892 1.00 97.56 94 TYR A N 1
ATOM 765 C CA . TYR A 1 94 ? 14.710 2.359 -14.736 1.00 97.56 94 TYR A CA 1
ATOM 766 C C . TYR A 1 94 ? 15.024 3.532 -13.801 1.00 97.56 94 TYR A C 1
ATOM 768 O O . TYR A 1 94 ? 14.933 3.399 -12.578 1.00 97.56 94 TYR A O 1
ATOM 776 N N . LYS A 1 95 ? 15.368 4.681 -14.395 1.00 96.88 95 LYS A N 1
ATOM 777 C CA . LYS A 1 95 ? 15.674 5.924 -13.690 1.00 96.88 95 LYS A CA 1
ATOM 778 C C . LYS A 1 95 ? 14.494 6.371 -12.831 1.00 96.88 95 LYS A C 1
ATOM 780 O O . LYS A 1 95 ? 14.677 6.599 -11.642 1.00 96.88 95 LYS A O 1
ATOM 785 N N . GLU A 1 96 ? 13.293 6.390 -13.392 1.00 97.88 96 GLU A N 1
ATOM 786 C CA . GLU A 1 96 ? 12.084 6.833 -12.697 1.00 97.88 96 GLU A CA 1
ATOM 787 C C . GLU A 1 96 ? 11.723 5.935 -11.500 1.00 97.88 96 GLU A C 1
ATOM 789 O O . GLU A 1 96 ? 11.414 6.442 -10.418 1.00 97.88 96 GLU A O 1
ATOM 794 N N . ILE A 1 97 ? 11.854 4.605 -11.626 1.00 98.44 97 ILE A N 1
ATOM 795 C CA . ILE A 1 97 ? 11.662 3.685 -10.488 1.00 98.44 97 ILE A CA 1
ATOM 796 C C . ILE A 1 97 ? 12.692 3.948 -9.380 1.00 98.44 97 ILE A C 1
ATOM 798 O O . ILE A 1 97 ? 12.342 3.959 -8.195 1.00 98.44 97 ILE A O 1
ATOM 802 N N . ILE A 1 98 ? 13.960 4.148 -9.749 1.00 98.06 98 ILE A N 1
ATOM 803 C CA . ILE A 1 98 ? 15.048 4.410 -8.798 1.00 98.06 98 ILE A CA 1
ATOM 804 C C . ILE A 1 98 ? 14.828 5.753 -8.093 1.00 98.06 98 ILE A C 1
ATOM 806 O O . ILE A 1 98 ? 14.856 5.801 -6.864 1.00 98.06 98 ILE A O 1
ATOM 810 N N . GLU A 1 99 ? 14.547 6.821 -8.838 1.00 97.81 99 GLU A N 1
ATOM 811 C CA . GLU A 1 99 ? 14.286 8.160 -8.298 1.00 97.81 99 GLU A CA 1
ATOM 812 C C . GLU A 1 99 ? 13.053 8.170 -7.393 1.00 97.81 99 GLU A C 1
ATOM 814 O O . GLU A 1 99 ? 13.095 8.740 -6.304 1.00 97.81 99 GLU A O 1
ATOM 819 N N . SER A 1 100 ? 11.995 7.446 -7.765 1.00 98.44 100 SER A N 1
ATOM 820 C CA . SER A 1 100 ? 10.807 7.268 -6.922 1.00 98.44 100 SER A CA 1
ATOM 821 C C . SER A 1 100 ? 11.126 6.558 -5.608 1.00 98.44 100 SER A C 1
ATOM 823 O O . SER A 1 100 ? 10.573 6.904 -4.563 1.00 98.44 100 SER A O 1
ATOM 825 N N . MET A 1 101 ? 12.026 5.570 -5.629 1.00 98.38 101 MET A N 1
ATOM 826 C CA . MET A 1 101 ? 12.461 4.857 -4.426 1.00 98.38 101 MET A CA 1
ATOM 827 C C . MET A 1 101 ? 13.334 5.736 -3.517 1.00 98.38 101 MET A C 1
ATOM 829 O O . MET A 1 101 ? 13.218 5.663 -2.290 1.00 98.38 101 MET A O 1
ATOM 833 N N . GLU A 1 102 ? 14.194 6.579 -4.092 1.00 97.56 102 GLU A N 1
ATOM 834 C CA 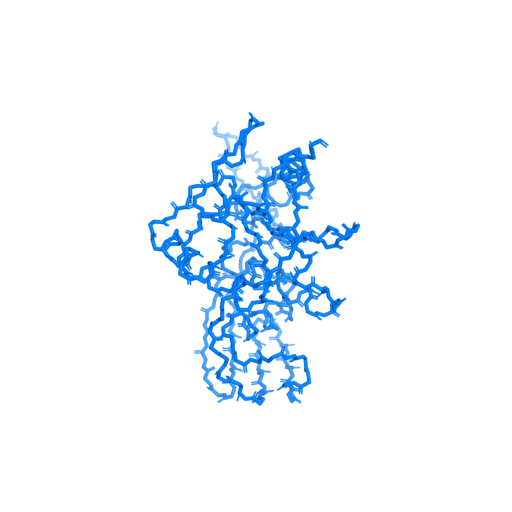. GLU A 1 102 ? 14.975 7.563 -3.334 1.00 97.56 102 GLU A CA 1
ATOM 835 C C . GLU A 1 102 ? 14.072 8.645 -2.733 1.00 97.56 102 GLU A C 1
ATOM 837 O O . GLU A 1 102 ? 14.148 8.907 -1.529 1.00 97.56 102 GLU A O 1
ATOM 842 N N . ARG A 1 103 ? 13.146 9.192 -3.528 1.00 98.19 103 ARG A N 1
ATOM 843 C CA . ARG A 1 103 ? 12.120 10.139 -3.076 1.00 98.19 103 ARG A CA 1
ATOM 844 C C . ARG A 1 103 ? 11.310 9.568 -1.915 1.00 98.19 103 ARG A C 1
ATOM 846 O O . ARG A 1 103 ? 11.197 10.216 -0.878 1.00 98.19 103 ARG A O 1
ATOM 853 N N . LEU A 1 104 ? 10.849 8.320 -2.039 1.00 98.38 104 LEU A N 1
ATOM 854 C CA . LEU A 1 104 ? 10.122 7.610 -0.986 1.00 98.38 104 LEU A CA 1
ATOM 855 C C . LEU A 1 104 ? 10.899 7.606 0.339 1.00 98.38 104 LEU A C 1
ATOM 857 O O . LEU A 1 104 ? 10.340 7.962 1.374 1.00 98.38 104 LEU A O 1
ATOM 861 N N . LYS A 1 105 ? 12.187 7.238 0.332 1.00 96.75 105 LYS A N 1
ATOM 862 C CA . LYS A 1 105 ? 13.015 7.224 1.553 1.00 96.75 105 LYS A CA 1
ATOM 863 C C . LYS A 1 105 ? 13.241 8.624 2.128 1.00 96.75 105 LYS A C 1
ATOM 865 O O . LYS A 1 105 ? 13.258 8.779 3.348 1.00 96.75 105 LYS A O 1
ATOM 870 N N . ASN A 1 106 ? 13.438 9.617 1.265 1.00 97.00 106 ASN A N 1
ATOM 871 C CA . ASN A 1 106 ? 13.796 10.975 1.668 1.00 97.00 106 ASN A CA 1
ATOM 872 C C . ASN A 1 106 ? 12.606 11.759 2.230 1.00 97.00 106 ASN A C 1
ATOM 874 O O . ASN A 1 106 ? 12.783 12.522 3.179 1.00 97.00 106 ASN A O 1
ATOM 878 N N . GLU A 1 107 ? 11.407 11.551 1.687 1.00 97.88 107 GLU A N 1
ATOM 879 C CA . GLU A 1 107 ? 10.184 12.248 2.106 1.00 97.88 107 GLU A CA 1
ATOM 880 C C . GLU A 1 107 ? 9.458 11.558 3.277 1.00 97.88 107 GLU A C 1
ATOM 882 O O . GLU A 1 107 ? 8.603 12.164 3.917 1.00 97.88 107 GLU A O 1
ATOM 887 N N . SER A 1 108 ? 9.826 10.317 3.618 1.00 97.06 108 SER A N 1
ATOM 888 C CA . SER A 1 108 ? 9.227 9.566 4.731 1.00 97.06 108 SER A CA 1
ATOM 889 C C . SER A 1 108 ? 9.794 9.990 6.093 1.00 97.06 108 SER A C 1
ATOM 891 O O . SER A 1 108 ? 10.840 9.505 6.537 1.00 97.06 108 SER A O 1
ATOM 893 N N . GLU A 1 109 ? 9.128 10.924 6.772 1.00 95.75 109 GLU A N 1
ATOM 894 C CA . GLU A 1 109 ? 9.593 11.463 8.052 1.00 95.75 109 GLU A CA 1
ATOM 895 C C . GLU A 1 109 ? 9.694 10.394 9.147 1.00 95.75 109 GLU A C 1
ATOM 897 O O . GLU A 1 109 ? 10.745 10.279 9.792 1.00 95.75 109 GLU A O 1
ATOM 902 N N . ALA A 1 110 ? 8.634 9.608 9.364 1.00 96.44 110 ALA A N 1
ATOM 903 C CA . ALA A 1 110 ? 8.623 8.633 10.445 1.00 96.44 110 ALA A CA 1
ATOM 904 C C . ALA A 1 110 ? 9.621 7.504 10.188 1.00 96.44 110 ALA A C 1
ATOM 906 O O . ALA A 1 110 ? 10.294 7.052 11.119 1.00 96.44 110 ALA A O 1
ATOM 907 N N . TRP A 1 111 ? 9.789 7.099 8.929 1.00 96.44 111 TRP A N 1
ATOM 908 C CA . TRP A 1 111 ? 10.847 6.172 8.529 1.00 96.44 111 TRP A CA 1
ATOM 909 C C . TRP A 1 111 ? 12.234 6.699 8.882 1.00 96.44 111 TRP A C 1
ATOM 911 O O . TRP A 1 111 ? 12.990 5.998 9.553 1.00 96.44 111 TRP A O 1
ATOM 921 N N . ARG A 1 112 ? 12.565 7.933 8.480 1.00 96.81 112 ARG A N 1
ATOM 922 C CA . ARG A 1 112 ? 13.897 8.510 8.727 1.00 96.81 112 ARG A CA 1
ATOM 923 C C . ARG A 1 112 ? 14.190 8.698 10.209 1.00 96.81 112 ARG A C 1
ATOM 925 O O . ARG A 1 112 ? 15.326 8.493 10.624 1.00 96.81 112 ARG A O 1
ATOM 932 N N . LYS A 1 113 ? 13.188 9.097 10.996 1.00 95.81 113 LYS A N 1
ATOM 933 C CA . LYS A 1 113 ? 13.366 9.344 12.432 1.00 95.81 113 LYS A CA 1
ATOM 934 C C . LYS A 1 113 ? 13.448 8.062 13.253 1.00 95.81 113 LYS A C 1
ATOM 936 O O . LYS A 1 113 ? 14.173 8.044 14.236 1.00 95.81 113 LYS A O 1
ATOM 941 N N . THR A 1 114 ? 12.712 7.016 12.872 1.00 95.50 114 THR A N 1
ATOM 942 C CA . THR A 1 114 ? 12.472 5.873 13.775 1.00 95.50 114 THR A CA 1
ATOM 943 C C . THR A 1 114 ? 12.939 4.528 13.231 1.00 95.50 114 THR A C 1
ATOM 945 O O . THR A 1 114 ? 13.152 3.601 14.006 1.00 95.50 114 THR A O 1
ATOM 948 N N . GLY A 1 115 ? 13.008 4.359 11.905 1.00 93.75 115 GLY A N 1
ATOM 949 C CA . GLY A 1 115 ? 13.150 3.045 11.263 1.00 93.75 115 GLY A CA 1
ATOM 950 C C . GLY A 1 115 ? 12.016 2.049 11.576 1.00 93.75 115 GLY A C 1
ATOM 951 O O . GLY A 1 115 ? 12.089 0.895 11.161 1.00 93.75 115 GLY A O 1
ATOM 952 N N . GLY A 1 116 ? 10.975 2.471 12.304 1.00 94.75 116 GLY A N 1
ATOM 953 C CA . GLY A 1 116 ? 9.930 1.618 12.879 1.00 94.75 116 GLY A CA 1
ATOM 954 C C . GLY A 1 116 ? 8.645 1.538 12.057 1.00 94.75 116 GLY A C 1
ATOM 955 O O . GLY A 1 116 ? 7.643 1.014 12.538 1.00 94.75 116 GLY A O 1
ATOM 956 N N . VAL A 1 117 ? 8.647 2.068 10.833 1.00 97.94 117 VAL A N 1
ATOM 957 C CA . VAL A 1 117 ? 7.493 2.043 9.922 1.00 97.94 117 VAL A CA 1
ATOM 958 C C . VAL A 1 117 ? 7.844 1.365 8.604 1.00 97.94 117 VAL A C 1
ATOM 960 O O . VAL A 1 117 ? 9.002 1.134 8.283 1.00 97.94 117 VAL A O 1
ATOM 963 N N . HIS A 1 118 ? 6.830 1.050 7.815 1.00 98.31 118 HIS A N 1
ATOM 964 C CA . HIS A 1 118 ? 6.926 0.757 6.397 1.00 98.31 118 HIS A CA 1
ATOM 965 C C . HIS A 1 118 ? 6.430 1.944 5.590 1.00 98.31 118 HIS A C 1
ATOM 967 O O . HIS A 1 118 ? 5.555 2.684 6.033 1.00 98.31 118 HIS A O 1
ATOM 973 N N . ILE A 1 119 ? 6.977 2.075 4.387 1.00 98.62 119 ILE A N 1
ATOM 974 C CA . ILE A 1 119 ? 6.710 3.192 3.489 1.00 98.62 119 ILE A CA 1
ATOM 975 C C . ILE A 1 119 ? 6.324 2.642 2.127 1.00 98.62 119 ILE A C 1
ATOM 977 O O . ILE A 1 119 ? 6.914 1.662 1.653 1.00 98.62 119 ILE A O 1
ATOM 981 N N . SER A 1 120 ? 5.303 3.235 1.525 1.00 98.75 120 SER A N 1
ATOM 982 C CA . SER A 1 120 ? 4.872 2.933 0.164 1.00 98.75 120 SER A CA 1
ATOM 983 C C . SER A 1 120 ? 4.433 4.218 -0.517 1.00 98.75 120 SER A C 1
ATOM 985 O O . SER A 1 120 ? 3.856 5.085 0.136 1.00 98.75 120 SER A O 1
ATOM 987 N N . ALA A 1 121 ? 4.670 4.321 -1.817 1.00 98.81 121 ALA A N 1
ATOM 988 C CA . ALA A 1 121 ? 4.085 5.362 -2.637 1.00 98.81 121 ALA A CA 1
ATOM 989 C C . ALA A 1 121 ? 3.498 4.796 -3.924 1.00 98.81 121 ALA A C 1
ATOM 991 O O . ALA A 1 121 ? 3.982 3.786 -4.439 1.00 98.81 121 ALA A O 1
ATOM 992 N N . ILE A 1 122 ? 2.450 5.452 -4.413 1.00 98.81 122 ILE A N 1
ATOM 993 C CA . ILE A 1 122 ? 1.874 5.237 -5.737 1.00 98.81 122 ILE A CA 1
ATOM 994 C C . ILE A 1 122 ? 2.168 6.475 -6.571 1.00 98.81 122 ILE A C 1
ATOM 996 O O . ILE A 1 122 ? 2.013 7.600 -6.088 1.00 98.81 122 ILE A O 1
ATOM 1000 N N . VAL A 1 123 ? 2.603 6.240 -7.802 1.00 98.69 123 VAL A N 1
ATOM 1001 C CA . VAL A 1 123 ? 2.856 7.279 -8.793 1.00 98.69 123 VAL A CA 1
ATOM 1002 C C . VAL A 1 123 ? 1.854 7.123 -9.920 1.00 98.69 123 VAL A C 1
ATOM 1004 O O . VAL A 1 123 ? 1.653 6.009 -10.407 1.00 98.69 123 VAL A O 1
ATOM 1007 N N . SER A 1 124 ? 1.191 8.214 -10.294 1.00 97.44 124 SER A N 1
ATOM 1008 C CA . SER A 1 124 ? 0.134 8.232 -11.309 1.00 97.44 124 SER A CA 1
ATOM 1009 C C . SER A 1 124 ? 0.179 9.546 -12.086 1.00 97.44 124 SER A C 1
ATOM 1011 O O . SER A 1 124 ? -0.434 10.530 -11.674 1.00 97.44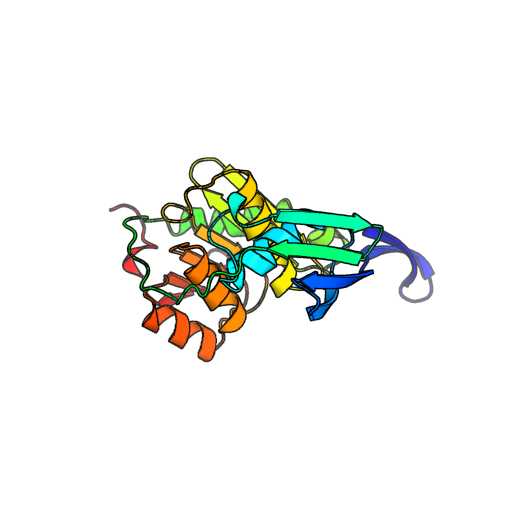 124 SER A O 1
ATOM 1013 N N . GLY A 1 125 ? 0.891 9.569 -13.214 1.00 93.62 125 GLY A N 1
ATOM 1014 C CA . GLY A 1 125 ? 1.240 10.833 -13.868 1.00 93.62 125 GLY A CA 1
ATOM 1015 C C . GLY A 1 125 ? 2.162 11.646 -12.957 1.00 93.62 125 GLY A C 1
ATOM 1016 O O . GLY A 1 125 ? 3.160 11.121 -12.478 1.00 93.62 125 GLY A O 1
ATOM 1017 N N . GLU A 1 126 ? 1.803 12.896 -12.672 1.00 93.25 126 GLU A N 1
ATOM 1018 C CA . GLU A 1 126 ? 2.590 13.787 -11.801 1.00 93.25 126 GLU A CA 1
ATOM 1019 C C . GLU A 1 126 ? 2.334 13.567 -10.297 1.00 93.25 126 GLU A C 1
ATOM 1021 O O . GLU A 1 126 ? 3.084 14.052 -9.446 1.00 93.25 126 GLU A O 1
ATOM 1026 N N . GLU A 1 127 ? 1.283 12.822 -9.943 1.00 96.94 127 GLU A N 1
ATOM 1027 C CA . GLU A 1 127 ? 0.938 12.539 -8.551 1.00 96.94 127 GLU A CA 1
ATOM 1028 C C . GLU A 1 127 ? 1.925 11.544 -7.936 1.00 96.94 127 GLU A C 1
ATOM 1030 O O . GLU A 1 127 ? 2.123 10.448 -8.459 1.00 96.94 127 GLU A O 1
ATOM 1035 N N . PHE A 1 128 ? 2.470 11.892 -6.769 1.00 98.38 128 PHE A N 1
ATOM 1036 C CA . PHE A 1 128 ? 3.272 11.007 -5.926 1.00 98.38 128 PHE A CA 1
ATOM 1037 C C . PHE A 1 128 ? 2.674 10.989 -4.521 1.00 98.38 128 PHE A C 1
ATOM 1039 O O . PHE A 1 128 ? 2.808 11.947 -3.758 1.00 98.38 128 PHE A O 1
ATOM 1046 N N . ILE A 1 129 ? 1.988 9.901 -4.175 1.00 98.38 129 ILE A N 1
ATOM 1047 C CA . ILE A 1 129 ? 1.285 9.786 -2.894 1.00 98.38 129 ILE A CA 1
ATOM 1048 C C . ILE A 1 129 ? 2.045 8.832 -1.997 1.00 98.38 129 ILE A C 1
ATOM 1050 O O . ILE A 1 129 ? 2.082 7.637 -2.272 1.00 98.38 129 ILE A O 1
ATOM 1054 N N . LEU A 1 130 ? 2.595 9.359 -0.907 1.00 98.44 130 LEU A N 1
ATOM 1055 C CA . LEU A 1 130 ? 3.359 8.617 0.088 1.00 98.44 130 LEU A CA 1
ATOM 1056 C C . LEU A 1 130 ? 2.496 8.269 1.302 1.00 98.44 130 LEU A C 1
ATOM 1058 O O . LEU A 1 130 ? 1.738 9.092 1.812 1.00 98.44 130 LEU A O 1
ATOM 1062 N N . VAL A 1 131 ? 2.654 7.043 1.792 1.00 98.38 131 VAL A N 1
ATOM 1063 C CA . VAL A 1 131 ? 2.015 6.545 3.009 1.00 98.38 131 VAL A CA 1
ATOM 1064 C C . VAL A 1 131 ? 3.032 5.839 3.891 1.00 98.38 131 VAL A C 1
ATOM 1066 O O . VAL A 1 131 ? 3.833 5.030 3.422 1.00 98.38 131 VAL A O 1
ATOM 1069 N N . GLU A 1 132 ? 2.918 6.079 5.195 1.00 98.25 132 GLU A N 1
ATOM 1070 C CA . GLU A 1 132 ? 3.676 5.390 6.233 1.00 98.25 132 GLU A CA 1
ATOM 1071 C C . GLU A 1 132 ? 2.733 4.591 7.147 1.00 98.25 132 GLU A C 1
ATOM 1073 O O . GLU A 1 132 ? 1.659 5.062 7.534 1.00 98.25 132 GLU A O 1
ATOM 1078 N N . ASP A 1 133 ? 3.128 3.376 7.524 1.00 98.56 133 ASP A N 1
ATOM 1079 C CA . ASP A 1 133 ? 2.437 2.596 8.555 1.00 98.56 133 ASP A CA 1
ATOM 1080 C C . ASP A 1 133 ? 3.377 1.584 9.212 1.00 98.56 133 ASP A C 1
ATOM 1082 O O . ASP A 1 133 ? 4.218 0.998 8.541 1.00 98.56 133 ASP A O 1
ATOM 1086 N N . ILE A 1 134 ? 3.203 1.307 10.503 1.00 97.31 134 ILE A N 1
ATOM 1087 C CA . ILE A 1 134 ? 3.974 0.277 11.220 1.00 97.31 134 ILE A CA 1
ATOM 1088 C C . ILE A 1 134 ? 3.790 -1.138 10.634 1.00 97.31 134 ILE A C 1
ATOM 1090 O O . ILE A 1 134 ? 4.654 -2.004 10.769 1.00 97.31 134 ILE A O 1
ATOM 1094 N N . ASN A 1 135 ? 2.687 -1.390 9.930 1.00 96.94 135 ASN A N 1
ATOM 1095 C CA . ASN A 1 135 ? 2.359 -2.649 9.287 1.00 96.94 135 ASN A CA 1
ATOM 1096 C C . ASN A 1 135 ? 2.433 -2.536 7.755 1.00 96.94 135 ASN A C 1
ATOM 1098 O O . ASN A 1 135 ? 1.702 -1.792 7.110 1.00 96.94 135 ASN A O 1
ATOM 1102 N N . ARG A 1 136 ? 3.270 -3.374 7.133 1.00 96.00 136 ARG A N 1
ATOM 1103 C CA . ARG A 1 136 ? 3.477 -3.411 5.669 1.00 96.00 136 ARG A CA 1
ATOM 1104 C C . ARG A 1 136 ? 2.224 -3.689 4.826 1.00 96.00 136 ARG A C 1
ATOM 1106 O O . ARG A 1 136 ? 2.213 -3.338 3.648 1.00 96.00 136 ARG A O 1
ATOM 1113 N N . HIS A 1 137 ? 1.226 -4.388 5.369 1.00 97.75 137 HIS A N 1
ATOM 1114 C CA . HIS A 1 137 ? -0.040 -4.638 4.676 1.00 97.75 137 HIS A CA 1
ATOM 1115 C C . HIS A 1 137 ? -0.941 -3.412 4.803 1.00 97.75 137 HIS A C 1
ATOM 1117 O O . HIS A 1 137 ? -1.395 -2.905 3.785 1.00 97.75 137 HIS A O 1
ATOM 1123 N N . ALA A 1 138 ? -1.076 -2.871 6.017 1.00 98.19 138 ALA A N 1
ATOM 1124 C CA . ALA A 1 138 ? -1.849 -1.657 6.254 1.00 98.19 138 ALA A CA 1
ATOM 1125 C C . ALA A 1 138 ? -1.281 -0.433 5.516 1.00 98.19 138 ALA A C 1
ATOM 1127 O O . ALA A 1 138 ? -2.046 0.417 5.084 1.00 98.19 138 ALA A O 1
ATOM 1128 N N . CYS A 1 139 ? 0.038 -0.365 5.312 1.00 98.38 139 CYS A N 1
ATOM 1129 C CA . CYS A 1 139 ? 0.685 0.652 4.481 1.00 98.38 139 CYS A CA 1
ATOM 1130 C C . CYS A 1 139 ? 0.168 0.613 3.028 1.00 98.38 139 CYS A C 1
ATOM 1132 O O . CYS A 1 139 ? -0.177 1.649 2.471 1.00 98.38 139 CYS A O 1
ATOM 1134 N N . ILE A 1 140 ? 0.046 -0.586 2.437 1.00 98.62 140 ILE A N 1
ATOM 1135 C CA . ILE A 1 140 ? -0.542 -0.762 1.098 1.00 98.62 140 ILE A CA 1
ATOM 1136 C C . ILE A 1 140 ? -2.043 -0.479 1.122 1.00 98.62 140 ILE A C 1
ATOM 1138 O O . ILE A 1 140 ? -2.539 0.181 0.219 1.00 98.62 140 ILE A O 1
ATOM 1142 N N . ASP A 1 141 ? -2.760 -0.927 2.151 1.00 98.81 141 ASP A N 1
ATOM 1143 C CA . ASP A 1 141 ? -4.194 -0.657 2.274 1.00 98.81 141 ASP A CA 1
ATOM 1144 C C . ASP A 1 141 ? -4.455 0.855 2.327 1.00 98.81 141 ASP A C 1
ATOM 1146 O O . ASP A 1 141 ? -5.179 1.385 1.497 1.00 98.81 141 ASP A O 1
ATOM 1150 N N . LYS A 1 142 ? -3.773 1.597 3.198 1.00 98.81 142 LYS A N 1
ATOM 1151 C CA . LYS A 1 142 ? -3.863 3.064 3.253 1.00 98.81 142 LYS A CA 1
ATOM 1152 C C . LYS A 1 142 ? -3.528 3.723 1.911 1.00 98.81 142 LYS A C 1
ATOM 1154 O O . LYS A 1 142 ? -4.244 4.628 1.491 1.00 98.81 142 LYS A O 1
ATOM 1159 N N . LEU A 1 143 ? -2.490 3.245 1.219 1.00 98.81 143 LEU A N 1
ATOM 1160 C CA . LEU A 1 143 ? -2.113 3.741 -0.106 1.00 98.81 143 LEU A CA 1
ATOM 1161 C C . LEU A 1 143 ? -3.245 3.573 -1.126 1.00 98.81 143 LEU A C 1
ATOM 1163 O O . LEU A 1 143 ? -3.618 4.531 -1.800 1.00 98.81 143 LEU A O 1
ATOM 1167 N N . LEU A 1 144 ? -3.817 2.369 -1.205 1.00 98.81 144 LEU A N 1
ATOM 1168 C CA . LEU A 1 144 ? -4.939 2.073 -2.094 1.00 98.81 144 LEU A CA 1
ATOM 1169 C C . LEU A 1 144 ? -6.192 2.867 -1.712 1.00 98.81 144 LEU A C 1
ATOM 1171 O O . LEU A 1 144 ? -6.919 3.310 -2.595 1.00 98.81 144 LEU A O 1
ATOM 1175 N N . GLY A 1 145 ? -6.426 3.086 -0.417 1.00 98.75 145 GLY A N 1
ATOM 1176 C CA . GLY A 1 145 ? -7.527 3.906 0.076 1.00 98.75 145 GLY A CA 1
ATOM 1177 C C . GLY A 1 145 ? -7.432 5.359 -0.377 1.00 98.75 145 GLY A C 1
ATOM 1178 O O . GLY A 1 145 ? -8.408 5.890 -0.905 1.00 98.75 145 GLY A O 1
ATOM 1179 N N . ILE A 1 146 ? -6.258 5.990 -0.238 1.00 98.62 146 ILE A N 1
ATOM 1180 C CA . ILE A 1 146 ? -6.037 7.354 -0.750 1.00 98.62 146 ILE A CA 1
ATOM 1181 C C . ILE A 1 146 ? -6.198 7.385 -2.269 1.00 98.62 146 ILE A C 1
ATOM 1183 O O . ILE A 1 146 ? -6.899 8.250 -2.789 1.00 98.62 146 ILE A O 1
ATOM 1187 N N . ALA A 1 147 ? -5.566 6.446 -2.977 1.00 98.44 147 ALA A N 1
ATOM 1188 C CA . ALA A 1 147 ? -5.611 6.394 -4.433 1.00 98.44 147 ALA A CA 1
ATOM 1189 C C . ALA A 1 147 ? -7.048 6.261 -4.959 1.00 98.44 147 ALA A C 1
ATOM 1191 O O . ALA A 1 147 ? -7.418 6.949 -5.908 1.00 98.44 147 ALA A O 1
ATOM 1192 N N . LEU A 1 148 ? -7.875 5.444 -4.298 1.00 98.12 148 LEU A N 1
ATOM 1193 C CA . LEU A 1 148 ? -9.287 5.289 -4.635 1.00 98.12 148 LEU A CA 1
ATOM 1194 C C . LEU A 1 148 ? -10.091 6.562 -4.325 1.00 98.12 148 LEU A C 1
ATOM 1196 O O . LEU A 1 148 ? -10.885 6.986 -5.157 1.00 98.12 148 LEU A O 1
ATOM 1200 N N . LYS A 1 149 ? -9.853 7.216 -3.175 1.00 98.12 149 LYS A N 1
ATOM 1201 C CA . LYS A 1 149 ? -10.479 8.511 -2.825 1.00 98.12 149 LYS A CA 1
ATOM 1202 C C . LYS A 1 149 ? -10.131 9.626 -3.810 1.00 98.12 149 LYS A C 1
ATOM 1204 O O . LYS A 1 149 ? -10.948 10.514 -4.026 1.00 98.12 149 LYS A O 1
ATOM 1209 N N . ARG A 1 150 ? -8.931 9.589 -4.393 1.00 97.44 150 ARG A N 1
ATOM 1210 C CA . ARG A 1 150 ? -8.475 10.551 -5.407 1.00 97.44 150 ARG A CA 1
ATOM 1211 C C . ARG A 1 150 ? -8.801 10.133 -6.841 1.00 97.44 150 ARG A C 1
ATOM 1213 O O . ARG A 1 150 ? -8.372 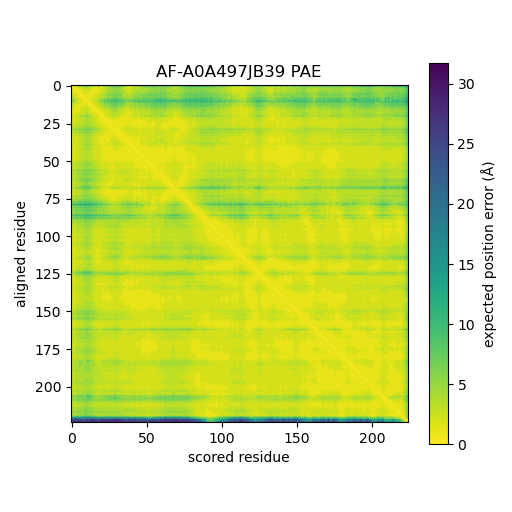10.813 -7.766 1.00 97.44 150 ARG A O 1
ATOM 1220 N N . SER A 1 151 ? -9.526 9.029 -7.036 1.00 96.81 151 SER A N 1
ATOM 1221 C CA . SER A 1 151 ? -9.877 8.508 -8.362 1.00 96.81 151 SER A CA 1
ATOM 1222 C C . SER A 1 151 ? -8.660 8.317 -9.279 1.00 96.81 151 SER A C 1
ATOM 1224 O O . SER A 1 151 ? -8.736 8.565 -10.483 1.00 96.81 151 SER A O 1
ATOM 1226 N N . LEU A 1 152 ? -7.522 7.886 -8.718 1.00 97.50 152 LEU A N 1
ATOM 1227 C CA . LEU A 1 152 ? -6.321 7.631 -9.509 1.00 97.50 152 LEU A CA 1
ATOM 1228 C C . LEU A 1 152 ? -6.562 6.505 -10.519 1.00 97.50 152 LEU A C 1
ATOM 1230 O O . LEU A 1 152 ? -7.179 5.479 -10.217 1.00 97.50 152 LEU A O 1
ATOM 1234 N N . LYS A 1 153 ? -6.005 6.662 -11.721 1.00 96.81 153 LYS A N 1
ATOM 1235 C CA . LYS A 1 153 ? -6.067 5.640 -12.768 1.00 96.81 153 LYS A CA 1
ATOM 1236 C C . LYS A 1 153 ? -5.025 4.553 -12.503 1.00 96.81 153 LYS A C 1
ATOM 1238 O O . LYS A 1 153 ? -3.948 4.578 -13.089 1.00 96.81 153 LYS A O 1
ATOM 1243 N N . PHE A 1 154 ? -5.376 3.567 -11.674 1.00 97.88 154 PHE A N 1
ATOM 1244 C CA . PHE A 1 154 ? -4.479 2.473 -11.270 1.00 97.88 154 PHE A CA 1
ATOM 1245 C C . PHE A 1 154 ? -3.777 1.761 -12.433 1.00 97.88 154 PHE A C 1
ATOM 1247 O O . PHE A 1 154 ? -2.601 1.426 -12.323 1.00 97.88 154 PHE A O 1
ATOM 1254 N N . SER A 1 155 ? -4.470 1.558 -13.559 1.00 97.50 155 SER A N 1
ATOM 1255 C CA . SER A 1 155 ? -3.898 0.909 -14.747 1.00 97.50 155 SER A CA 1
ATOM 1256 C C . SER A 1 155 ? -2.760 1.700 -15.399 1.00 97.50 155 SER A C 1
ATOM 1258 O O . SER A 1 155 ? -2.007 1.129 -16.185 1.00 97.50 155 SER A O 1
ATOM 1260 N N . ASN A 1 156 ? -2.621 2.982 -15.054 1.00 97.38 156 ASN A N 1
ATOM 1261 C CA . ASN A 1 156 ? -1.554 3.885 -15.472 1.00 97.38 156 ASN A CA 1
ATOM 1262 C C . ASN A 1 156 ? -0.738 4.385 -14.264 1.00 97.38 156 ASN A C 1
ATOM 1264 O O . ASN A 1 156 ? -0.314 5.539 -14.222 1.00 97.38 156 ASN A O 1
ATOM 1268 N N . SER A 1 157 ? -0.583 3.538 -13.245 1.00 98.50 157 SER A N 1
ATOM 1269 C CA . SER A 1 157 ? 0.179 3.842 -12.034 1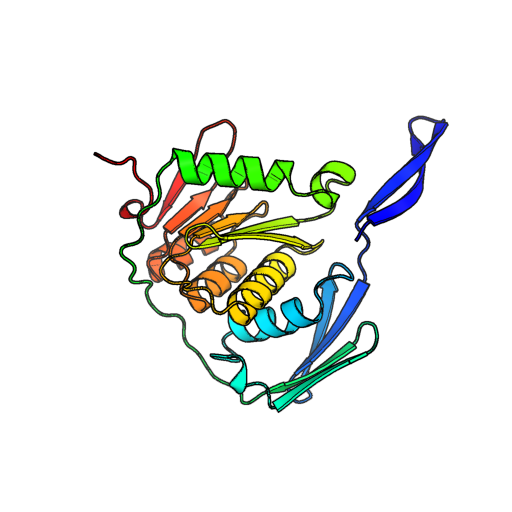.00 98.50 157 SER A CA 1
ATOM 1270 C C . SER A 1 157 ? 1.228 2.772 -11.736 1.00 98.50 157 SER A C 1
ATOM 1272 O O . SER A 1 157 ? 1.115 1.629 -12.173 1.00 98.50 157 SER A O 1
ATOM 1274 N N . TYR A 1 158 ? 2.218 3.098 -10.911 1.00 98.88 158 TYR A N 1
ATOM 1275 C CA . TYR A 1 158 ? 3.123 2.109 -10.321 1.00 98.88 158 TYR A CA 1
ATOM 1276 C C . TYR A 1 158 ? 3.328 2.361 -8.831 1.00 98.88 158 TYR A C 1
ATOM 1278 O O . TYR A 1 158 ? 3.099 3.462 -8.333 1.00 98.88 158 TYR A O 1
ATOM 1286 N N . VAL A 1 159 ? 3.746 1.326 -8.102 1.00 98.88 159 VAL A N 1
ATOM 1287 C CA . VAL A 1 159 ? 3.977 1.395 -6.655 1.00 98.88 159 VAL A CA 1
ATOM 1288 C C . VAL A 1 159 ? 5.441 1.136 -6.321 1.00 98.88 159 VAL A C 1
ATOM 1290 O O . VAL A 1 159 ? 6.021 0.150 -6.771 1.00 98.88 159 VAL A O 1
ATOM 1293 N N . VAL A 1 160 ? 6.017 1.968 -5.455 1.00 98.81 160 VAL A N 1
ATOM 1294 C CA . VAL A 1 160 ? 7.314 1.741 -4.797 1.00 98.81 160 VAL A CA 1
ATOM 1295 C C . VAL A 1 160 ? 7.103 1.509 -3.299 1.00 98.81 160 VAL A C 1
ATOM 1297 O O . VAL A 1 160 ? 6.269 2.171 -2.688 1.00 98.81 160 VAL A O 1
ATOM 1300 N N . CYS A 1 161 ? 7.806 0.560 -2.669 1.00 98.69 161 CYS A N 1
ATOM 1301 C CA . CYS A 1 161 ? 7.638 0.297 -1.230 1.00 98.69 161 CYS A CA 1
ATOM 1302 C C . CYS A 1 161 ? 8.864 -0.302 -0.516 1.00 98.69 161 CYS A C 1
ATOM 1304 O O . CYS A 1 161 ? 9.739 -0.910 -1.136 1.00 98.69 161 CYS A O 1
ATOM 1306 N N . SER A 1 162 ? 8.913 -0.212 0.820 1.00 97.50 162 SER A N 1
ATOM 1307 C CA . SER A 1 162 ? 10.060 -0.717 1.596 1.00 97.50 162 SER A CA 1
ATOM 1308 C C . SER A 1 162 ? 10.031 -2.206 1.948 1.00 97.50 162 SER A C 1
ATOM 1310 O O . SER A 1 162 ? 11.078 -2.822 2.116 1.00 97.50 162 SER A O 1
ATOM 1312 N N . GLY A 1 163 ? 8.846 -2.802 2.113 1.00 94.62 163 GLY A N 1
ATOM 1313 C CA . GLY A 1 163 ? 8.716 -4.159 2.662 1.00 94.62 163 GLY A CA 1
ATOM 1314 C C . GLY A 1 163 ? 8.816 -5.283 1.623 1.00 94.62 163 GLY A C 1
ATOM 1315 O O . GLY A 1 163 ? 8.454 -5.093 0.467 1.00 94.62 163 GLY A O 1
ATOM 1316 N N . ARG A 1 164 ? 9.156 -6.500 2.074 1.00 98.12 164 ARG A N 1
ATOM 1317 C CA . ARG A 1 164 ? 9.164 -7.721 1.241 1.00 98.12 164 ARG A CA 1
ATOM 1318 C C . ARG A 1 164 ? 7.838 -7.950 0.507 1.00 98.12 164 ARG A C 1
ATOM 1320 O O . ARG A 1 164 ? 6.762 -7.692 1.062 1.00 98.12 164 ARG A O 1
ATOM 1327 N N . LEU A 1 165 ? 7.918 -8.496 -0.704 1.00 98.44 165 LEU A N 1
ATOM 1328 C CA . LEU A 1 165 ? 6.761 -8.745 -1.569 1.00 98.44 165 LEU A CA 1
ATOM 1329 C C . LEU A 1 165 ? 6.282 -10.197 -1.433 1.00 98.44 165 LEU A C 1
ATOM 1331 O O . LEU A 1 165 ? 6.765 -11.095 -2.118 1.00 98.44 165 LEU A O 1
ATOM 1335 N N . SER A 1 166 ? 5.350 -10.425 -0.504 1.00 98.25 166 SER A N 1
ATOM 1336 C CA . SER A 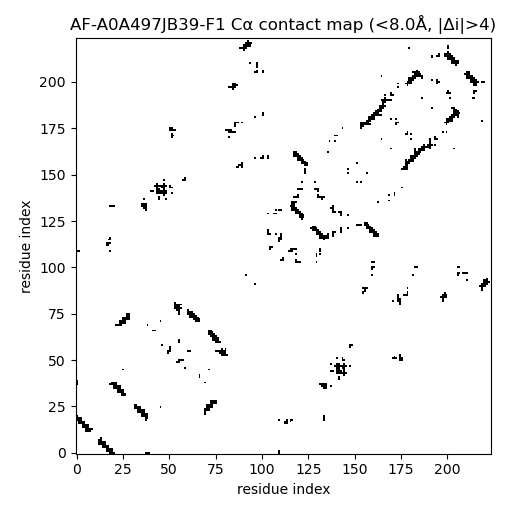1 166 ? 4.626 -11.693 -0.351 1.00 98.25 166 SER A CA 1
ATOM 1337 C C . SER A 1 166 ? 3.400 -11.752 -1.262 1.00 98.25 166 SER A C 1
ATOM 1339 O O . SER A 1 166 ? 2.890 -10.708 -1.676 1.00 98.25 166 SER A O 1
ATOM 1341 N N . GLU A 1 167 ? 2.870 -12.957 -1.497 1.00 98.31 167 GLU A N 1
ATOM 1342 C CA . GLU A 1 167 ? 1.622 -13.151 -2.251 1.00 98.31 167 GLU A CA 1
ATOM 1343 C C . GLU A 1 167 ? 0.498 -12.219 -1.766 1.00 98.31 167 GLU A C 1
ATOM 1345 O O . GLU A 1 167 ? -0.113 -11.529 -2.571 1.00 98.31 167 GLU A O 1
ATOM 1350 N N . GLY A 1 168 ? 0.261 -12.122 -0.452 1.00 97.81 168 GLY A N 1
ATOM 1351 C CA . GLY A 1 168 ? -0.818 -11.287 0.090 1.00 97.81 168 GLY A CA 1
ATOM 1352 C C . GLY A 1 168 ? -0.687 -9.790 -0.227 1.00 97.81 168 GLY A C 1
ATOM 1353 O O . GLY A 1 168 ? -1.697 -9.114 -0.385 1.00 97.81 168 GLY A O 1
ATOM 1354 N N . ARG A 1 169 ? 0.536 -9.254 -0.356 1.00 97.88 169 ARG A N 1
ATOM 1355 C CA . ARG A 1 169 ? 0.735 -7.850 -0.772 1.00 97.88 169 ARG A CA 1
ATOM 1356 C C . ARG A 1 169 ? 0.574 -7.700 -2.279 1.00 97.88 169 ARG A C 1
ATOM 1358 O O . ARG A 1 169 ? -0.115 -6.795 -2.728 1.00 97.88 169 ARG A O 1
ATOM 1365 N N . VAL A 1 170 ? 1.160 -8.624 -3.037 1.00 98.62 170 VAL A N 1
ATOM 1366 C CA . VAL A 1 170 ? 1.068 -8.672 -4.502 1.00 98.62 170 VAL A CA 1
ATOM 1367 C C . VAL A 1 170 ? -0.392 -8.775 -4.962 1.00 98.62 170 VAL A C 1
ATOM 1369 O O . VAL A 1 170 ? -0.802 -8.043 -5.858 1.00 98.62 170 VAL A O 1
ATOM 1372 N N . LYS A 1 171 ? -1.215 -9.594 -4.294 1.00 98.50 171 LYS A N 1
ATOM 1373 C CA . LYS A 1 171 ? -2.651 -9.727 -4.585 1.00 98.50 171 LYS A CA 1
ATOM 1374 C C . LYS A 1 171 ? -3.420 -8.416 -4.441 1.00 98.50 171 LYS A C 1
ATOM 1376 O 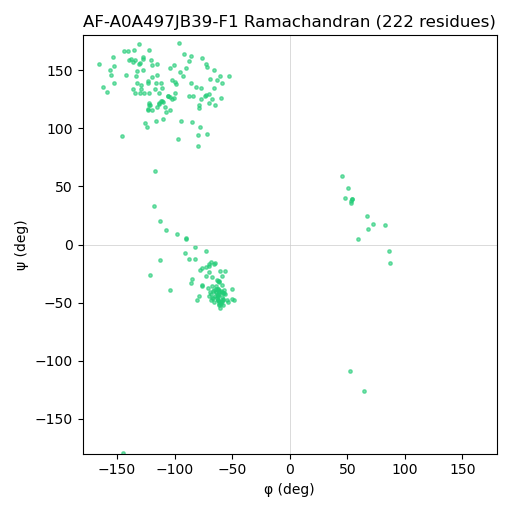O . LYS A 1 171 ? -4.264 -8.151 -5.285 1.00 98.50 171 LYS A O 1
ATOM 1381 N N . LYS A 1 172 ? -3.121 -7.589 -3.434 1.00 98.62 172 LYS A N 1
ATOM 1382 C CA . LYS A 1 172 ? -3.785 -6.285 -3.243 1.00 98.62 172 LYS A CA 1
ATOM 1383 C C . LYS A 1 172 ? -3.488 -5.324 -4.398 1.00 98.62 172 LYS A C 1
ATOM 1385 O O . LYS A 1 172 ? -4.390 -4.656 -4.886 1.00 98.62 172 LYS A O 1
ATOM 1390 N N . ILE A 1 173 ? -2.243 -5.311 -4.877 1.00 98.69 173 ILE A N 1
ATOM 1391 C CA . ILE A 1 173 ? -1.821 -4.515 -6.043 1.00 98.69 173 ILE A CA 1
ATOM 1392 C C . ILE A 1 173 ? -2.519 -4.991 -7.321 1.00 98.69 173 ILE A C 1
ATOM 1394 O O . ILE A 1 173 ? -3.053 -4.177 -8.069 1.00 98.69 173 ILE A O 1
ATOM 1398 N N . ILE A 1 174 ? -2.592 -6.310 -7.531 1.00 98.69 174 ILE A N 1
ATOM 1399 C CA . ILE A 1 174 ? -3.314 -6.895 -8.671 1.00 98.69 174 ILE A CA 1
ATOM 1400 C C . ILE A 1 174 ? -4.810 -6.578 -8.585 1.00 98.69 174 ILE A C 1
ATOM 1402 O O . ILE A 1 174 ? -5.405 -6.179 -9.578 1.00 98.69 174 ILE A O 1
ATOM 1406 N N . MET A 1 175 ? -5.418 -6.715 -7.403 1.00 98.44 175 MET A N 1
ATOM 1407 C CA . MET A 1 175 ? -6.829 -6.389 -7.169 1.00 98.44 175 MET A CA 1
ATOM 1408 C C . MET A 1 175 ? -7.136 -4.923 -7.500 1.00 98.44 175 MET A C 1
ATOM 1410 O O . MET A 1 175 ? -8.210 -4.619 -8.019 1.00 98.44 175 MET A O 1
ATOM 1414 N N . ALA A 1 176 ? -6.188 -4.020 -7.241 1.00 98.12 176 ALA A N 1
ATOM 1415 C CA . ALA A 1 176 ? -6.294 -2.614 -7.612 1.00 98.12 176 ALA A CA 1
ATOM 1416 C C . ALA A 1 176 ? -6.126 -2.358 -9.119 1.00 98.12 176 ALA A C 1
ATOM 1418 O O . ALA A 1 176 ? -6.555 -1.319 -9.606 1.00 98.12 176 ALA A O 1
ATOM 1419 N N . GLY A 1 177 ? -5.527 -3.288 -9.867 1.00 98.25 177 GLY A N 1
ATOM 1420 C CA . GLY A 1 177 ? -5.223 -3.104 -11.286 1.00 98.25 177 GLY A CA 1
ATOM 1421 C C . GLY A 1 177 ? -3.928 -2.338 -11.553 1.00 98.25 177 GLY A C 1
ATOM 1422 O O . GLY A 1 177 ? -3.736 -1.861 -12.668 1.00 98.25 177 GLY A O 1
ATOM 1423 N N . VAL A 1 178 ? -3.046 -2.217 -10.556 1.00 98.75 178 VAL A N 1
ATOM 1424 C CA . VAL A 1 178 ? -1.749 -1.547 -10.715 1.00 98.75 178 VAL A CA 1
ATOM 1425 C C . VAL A 1 178 ? -0.772 -2.481 -11.443 1.00 98.75 178 VAL A C 1
ATOM 1427 O O . VAL A 1 178 ? -0.567 -3.601 -10.973 1.00 98.75 178 VAL A O 1
ATOM 1430 N N . PRO A 1 179 ? -0.147 -2.062 -12.558 1.00 98.75 179 PRO A N 1
ATOM 1431 C CA . PRO A 1 179 ? 0.717 -2.918 -13.378 1.00 98.75 179 PRO A CA 1
ATOM 1432 C C . PRO A 1 179 ? 2.128 -3.165 -12.864 1.00 98.75 179 PRO A C 1
ATOM 1434 O O . PRO A 1 179 ? 2.735 -4.164 -13.260 1.00 98.75 179 PRO A O 1
ATOM 1437 N N . ILE A 1 180 ? 2.656 -2.301 -12.000 1.00 98.88 180 ILE A N 1
ATOM 1438 C CA . ILE A 1 180 ? 4.041 -2.391 -11.540 1.00 98.88 180 ILE A CA 1
ATOM 1439 C C . ILE A 1 180 ? 4.100 -2.207 -10.022 1.00 98.88 180 ILE A C 1
ATOM 1441 O O . ILE A 1 180 ? 3.575 -1.234 -9.478 1.00 98.88 180 ILE A O 1
ATOM 1445 N N . ILE A 1 181 ? 4.799 -3.116 -9.339 1.00 98.88 181 ILE A N 1
ATOM 1446 C CA . ILE A 1 181 ? 5.269 -2.908 -7.967 1.00 98.88 181 ILE A CA 1
ATOM 1447 C C . ILE A 1 181 ? 6.773 -3.148 -7.872 1.00 98.88 181 ILE A C 1
ATOM 1449 O O . ILE A 1 181 ? 7.289 -4.189 -8.281 1.00 98.88 181 ILE A O 1
ATOM 1453 N N . ALA A 1 182 ? 7.467 -2.198 -7.260 1.00 98.81 182 ALA A N 1
ATOM 1454 C CA . ALA A 1 182 ? 8.892 -2.243 -7.009 1.00 98.81 182 ALA A CA 1
ATOM 1455 C C . ALA A 1 182 ? 9.182 -2.090 -5.509 1.00 98.81 182 ALA A C 1
ATOM 1457 O O . ALA A 1 182 ? 8.532 -1.320 -4.797 1.00 98.81 182 ALA A O 1
ATOM 1458 N N . SER A 1 183 ? 10.163 -2.832 -4.997 1.00 98.69 183 SER A N 1
ATOM 1459 C CA . SER A 1 183 ? 10.560 -2.745 -3.591 1.00 98.69 183 SER A CA 1
ATOM 1460 C C . SER A 1 183 ? 12.066 -2.667 -3.394 1.00 98.69 183 SER A C 1
ATOM 1462 O O . SER A 1 183 ? 12.824 -3.327 -4.099 1.00 98.69 183 SER A O 1
ATOM 1464 N N . MET A 1 184 ? 12.511 -1.919 -2.380 1.00 97.44 184 MET A N 1
ATOM 1465 C CA . MET A 1 184 ? 13.912 -1.962 -1.932 1.00 97.44 184 MET A CA 1
ATOM 1466 C C . MET A 1 184 ? 14.277 -3.291 -1.241 1.00 97.44 184 MET A C 1
ATOM 1468 O O . MET A 1 184 ? 15.458 -3.607 -1.087 1.00 97.44 184 MET A O 1
ATOM 1472 N N . ALA A 1 185 ? 13.277 -4.076 -0.823 1.00 97.75 185 ALA A N 1
ATOM 1473 C CA . ALA A 1 185 ? 13.456 -5.374 -0.184 1.00 97.75 185 ALA A CA 1
ATOM 1474 C C . ALA A 1 185 ? 13.342 -6.543 -1.176 1.00 97.75 185 ALA A C 1
ATOM 1476 O O . ALA A 1 185 ? 12.998 -6.388 -2.348 1.00 97.75 185 ALA A O 1
ATOM 1477 N N . ALA A 1 186 ? 13.632 -7.743 -0.669 1.00 98.00 186 ALA A N 1
ATOM 1478 C CA . ALA A 1 186 ? 13.506 -8.983 -1.418 1.00 98.00 186 ALA A CA 1
ATOM 1479 C C . ALA A 1 186 ? 12.032 -9.336 -1.696 1.00 98.00 186 ALA A C 1
ATOM 1481 O O . ALA A 1 186 ? 11.178 -9.195 -0.807 1.00 98.00 186 ALA A O 1
ATOM 1482 N N . PRO A 1 187 ? 11.717 -9.877 -2.879 1.00 98.31 187 PRO A N 1
ATOM 1483 C CA . PRO A 1 187 ? 10.462 -10.579 -3.079 1.00 98.31 187 PRO A CA 1
ATOM 1484 C C . PRO A 1 187 ? 10.502 -11.971 -2.440 1.00 98.31 187 PRO A C 1
ATOM 1486 O O . PRO A 1 187 ? 11.570 -12.520 -2.169 1.00 98.31 187 PRO A O 1
ATOM 1489 N N . LEU A 1 188 ? 9.328 -12.551 -2.195 1.00 98.56 188 LEU A N 1
ATOM 1490 C CA . LEU A 1 188 ? 9.198 -13.958 -1.811 1.00 98.56 188 LEU A CA 1
ATOM 1491 C C . LEU A 1 188 ? 8.781 -14.788 -3.025 1.00 98.56 188 LEU A C 1
ATOM 1493 O O . LEU A 1 188 ? 8.096 -14.277 -3.909 1.00 98.56 188 LEU A O 1
ATOM 1497 N N . PHE A 1 189 ? 9.109 -16.083 -3.022 1.00 98.62 189 PHE A N 1
ATOM 1498 C CA . PHE A 1 189 ? 8.718 -17.014 -4.087 1.00 98.62 189 PHE A CA 1
ATOM 1499 C C . PHE A 1 189 ? 7.214 -16.944 -4.400 1.00 98.62 189 PHE A C 1
ATOM 1501 O O . PHE A 1 189 ? 6.829 -16.751 -5.548 1.00 98.62 189 PHE A O 1
ATOM 1508 N N . SER A 1 190 ? 6.361 -16.960 -3.370 1.00 98.62 190 SER A N 1
ATOM 1509 C CA . SER A 1 190 ? 4.905 -16.849 -3.538 1.00 98.62 190 SER A CA 1
ATOM 1510 C C . SER A 1 190 ? 4.453 -15.518 -4.155 1.00 98.62 190 SER A C 1
ATOM 1512 O O . SER A 1 190 ? 3.454 -15.473 -4.869 1.00 98.62 190 SER A O 1
ATOM 1514 N N . GLY A 1 191 ? 5.190 -14.431 -3.909 1.00 98.69 191 GLY A N 1
ATOM 1515 C CA . GLY A 1 191 ? 4.945 -13.137 -4.543 1.00 98.69 191 GLY A CA 1
ATOM 1516 C C . GLY A 1 191 ? 5.302 -13.151 -6.027 1.00 98.69 191 GLY A C 1
ATOM 1517 O O . GLY A 1 191 ? 4.505 -12.692 -6.840 1.00 98.69 191 GLY A O 1
ATOM 1518 N N . ILE A 1 192 ? 6.456 -13.728 -6.378 1.00 98.81 192 ILE A N 1
ATOM 1519 C CA . ILE A 1 192 ? 6.912 -13.873 -7.769 1.00 98.81 192 ILE A CA 1
ATOM 1520 C C . ILE A 1 192 ? 5.926 -14.731 -8.569 1.00 98.81 192 ILE A C 1
ATOM 1522 O O . ILE A 1 192 ? 5.478 -14.312 -9.634 1.00 98.81 192 ILE A O 1
ATOM 1526 N N . GLU A 1 193 ? 5.543 -15.896 -8.045 1.00 98.69 193 GLU A N 1
ATOM 1527 C CA . GLU A 1 193 ? 4.606 -16.802 -8.721 1.00 98.69 193 GLU A CA 1
ATOM 1528 C C . GLU A 1 193 ? 3.235 -16.151 -8.927 1.00 98.69 193 GLU A C 1
ATOM 1530 O O . GLU A 1 193 ? 2.651 -16.233 -10.009 1.00 98.69 193 GLU A O 1
ATOM 1535 N N . CYS A 1 194 ? 2.741 -15.420 -7.923 1.00 98.69 194 CYS A N 1
ATOM 1536 C CA . CYS A 1 194 ? 1.508 -14.653 -8.055 1.00 98.69 194 CYS A CA 1
ATOM 1537 C C . CYS A 1 194 ? 1.628 -13.560 -9.125 1.00 98.69 194 CYS A C 1
ATOM 1539 O O . CYS A 1 194 ? 0.722 -13.403 -9.942 1.00 98.69 194 CYS A O 1
ATOM 1541 N N . ALA A 1 195 ? 2.737 -12.822 -9.151 1.00 98.75 195 ALA A N 1
ATOM 1542 C CA . ALA A 1 195 ? 2.945 -11.760 -10.125 1.00 98.75 195 ALA A CA 1
ATOM 1543 C C . ALA A 1 195 ? 2.987 -12.304 -11.560 1.00 98.75 195 ALA A C 1
ATOM 1545 O O . ALA A 1 195 ? 2.260 -11.804 -12.416 1.00 98.75 195 ALA A O 1
ATOM 1546 N N . LYS A 1 196 ? 3.732 -13.391 -11.801 1.00 98.62 196 LYS A N 1
ATOM 1547 C CA . LYS A 1 196 ? 3.765 -14.086 -13.100 1.00 98.62 196 LYS A CA 1
ATOM 1548 C C . LYS A 1 196 ? 2.381 -14.569 -13.527 1.00 98.62 196 LYS A C 1
ATOM 1550 O O . LYS A 1 196 ? 1.967 -14.328 -14.658 1.00 98.62 196 LYS A O 1
ATOM 1555 N N . LYS A 1 197 ? 1.640 -15.212 -12.616 1.00 98.56 197 LYS A N 1
ATOM 1556 C CA . LYS A 1 197 ? 0.301 -15.755 -12.897 1.00 98.56 197 LYS A CA 1
ATOM 1557 C C . LYS A 1 197 ? -0.674 -14.689 -13.403 1.00 98.56 197 LYS A C 1
ATOM 1559 O O . LYS A 1 197 ? -1.477 -14.968 -14.295 1.00 98.56 197 LYS A O 1
ATOM 1564 N N . TYR A 1 198 ? -0.608 -13.488 -12.832 1.00 98.69 198 TYR A N 1
ATOM 1565 C CA . TYR A 1 198 ? -1.533 -12.394 -13.131 1.00 98.69 198 TYR A CA 1
ATOM 1566 C C . TYR A 1 198 ? -0.909 -11.268 -13.965 1.00 98.69 198 TYR A C 1
ATOM 1568 O O . TYR A 1 198 ? -1.527 -10.220 -14.104 1.00 98.69 198 TYR A O 1
ATOM 1576 N N . GLY A 1 199 ? 0.274 -11.462 -14.551 1.00 98.44 199 GLY A N 1
ATOM 1577 C CA . GLY A 1 199 ? 0.886 -10.483 -15.455 1.00 98.44 199 GLY A CA 1
ATOM 1578 C C . GLY A 1 199 ? 1.318 -9.169 -14.791 1.00 98.44 199 GLY A C 1
ATOM 1579 O O . GLY A 1 199 ? 1.377 -8.144 -15.466 1.00 98.44 199 GLY A O 1
ATOM 1580 N N . LEU A 1 200 ? 1.585 -9.169 -13.482 1.00 98.81 200 LEU A N 1
ATOM 1581 C CA . LEU A 1 200 ? 2.108 -8.010 -12.754 1.00 98.81 200 LEU A CA 1
ATOM 1582 C C . LEU A 1 200 ? 3.625 -7.914 -12.945 1.00 98.81 200 LEU A C 1
ATOM 1584 O O . LEU A 1 200 ? 4.334 -8.907 -12.762 1.00 98.81 200 LEU A O 1
ATOM 1588 N N . THR A 1 201 ? 4.138 -6.715 -13.210 1.00 98.88 201 THR A N 1
ATOM 1589 C CA . THR A 1 201 ? 5.578 -6.454 -13.172 1.00 98.88 201 THR A CA 1
ATOM 1590 C C . THR A 1 201 ? 6.031 -6.295 -11.728 1.00 98.88 201 THR A C 1
ATOM 1592 O O . THR A 1 201 ? 5.577 -5.400 -11.013 1.00 98.88 201 THR A O 1
ATOM 1595 N N . LEU A 1 202 ? 6.913 -7.185 -11.278 1.00 98.88 202 LEU A N 1
ATOM 1596 C CA . LEU A 1 202 ? 7.390 -7.216 -9.901 1.00 98.88 202 LEU A CA 1
ATOM 1597 C C . LEU A 1 202 ? 8.904 -7.053 -9.873 1.00 98.88 202 LEU A C 1
ATOM 1599 O O . LEU A 1 202 ? 9.641 -7.887 -10.402 1.00 98.88 202 LEU A O 1
ATOM 1603 N N . ALA A 1 203 ? 9.358 -5.999 -9.202 1.00 98.81 203 ALA A N 1
ATOM 1604 C CA . ALA A 1 203 ? 10.766 -5.716 -8.994 1.00 98.81 203 ALA A CA 1
ATOM 1605 C C . ALA A 1 203 ? 11.131 -5.673 -7.506 1.00 98.81 203 ALA A C 1
ATOM 1607 O O . ALA A 1 203 ? 10.364 -5.220 -6.654 1.00 98.81 203 ALA A O 1
ATOM 1608 N N . GLY A 1 204 ? 12.326 -6.152 -7.188 1.00 98.50 204 GLY A N 1
ATOM 1609 C CA . GLY A 1 204 ? 12.888 -6.150 -5.844 1.00 98.50 204 GLY A CA 1
ATOM 1610 C C . GLY A 1 204 ? 14.302 -5.592 -5.829 1.00 98.50 204 GLY A C 1
ATOM 1611 O O . GLY A 1 204 ? 14.905 -5.361 -6.877 1.00 98.50 204 GLY A O 1
ATOM 1612 N N . PHE A 1 205 ? 14.841 -5.413 -4.624 1.00 98.31 205 PHE A N 1
ATOM 1613 C CA . PHE A 1 205 ? 16.193 -4.892 -4.412 1.00 98.31 205 PHE A CA 1
ATOM 1614 C C . PHE A 1 205 ? 16.470 -3.558 -5.130 1.00 98.31 205 PHE A C 1
ATOM 1616 O O . PHE A 1 205 ? 17.596 -3.325 -5.564 1.00 98.31 205 PHE A O 1
ATOM 1623 N N . VAL A 1 206 ? 15.468 -2.676 -5.225 1.00 98.19 206 VAL A N 1
ATOM 1624 C CA . VAL A 1 206 ? 15.649 -1.315 -5.753 1.00 98.19 206 VAL A CA 1
ATOM 1625 C C . VAL A 1 206 ? 16.424 -0.473 -4.746 1.00 98.19 206 VAL A C 1
ATOM 1627 O O . VAL A 1 206 ? 15.862 0.031 -3.773 1.00 98.19 206 VAL A O 1
ATOM 1630 N N . ARG A 1 207 ? 17.738 -0.386 -4.929 1.00 94.81 207 ARG A N 1
ATOM 1631 C CA . ARG A 1 207 ? 18.661 0.355 -4.058 1.00 94.81 207 ARG A CA 1
ATOM 1632 C C . ARG A 1 207 ? 20.002 0.530 -4.754 1.00 94.81 207 ARG A C 1
ATOM 1634 O O . ARG A 1 207 ? 20.377 -0.292 -5.586 1.00 94.81 207 ARG A O 1
ATOM 1641 N N . ASN A 1 208 ? 20.749 1.561 -4.367 1.00 93.44 208 ASN A N 1
ATOM 1642 C CA . ASN A 1 208 ? 22.099 1.828 -4.878 1.00 93.44 208 ASN A CA 1
ATOM 1643 C C . ASN A 1 208 ? 22.140 1.901 -6.418 1.00 93.44 208 ASN A C 1
ATOM 1645 O O . ASN A 1 208 ? 23.042 1.342 -7.041 1.00 93.44 208 ASN A O 1
ATOM 1649 N N . GLY A 1 209 ? 21.115 2.508 -7.028 1.00 93.06 209 GLY A N 1
ATOM 1650 C CA . GLY A 1 209 ? 20.993 2.630 -8.484 1.00 93.06 209 GLY A CA 1
ATOM 1651 C C . GLY A 1 209 ? 20.758 1.315 -9.238 1.00 93.06 209 GLY A C 1
ATOM 1652 O O . GLY A 1 209 ? 20.916 1.279 -10.453 1.00 93.06 209 GLY A O 1
ATOM 1653 N N . LYS A 1 210 ? 20.415 0.224 -8.544 1.00 96.00 210 LYS A N 1
ATOM 1654 C CA . LYS A 1 210 ? 20.170 -1.101 -9.133 1.00 96.00 210 LYS A CA 1
ATOM 1655 C C . LYS A 1 210 ? 18.751 -1.573 -8.843 1.00 96.00 210 LYS A C 1
ATOM 1657 O O . LYS A 1 210 ? 18.127 -1.119 -7.887 1.00 96.00 210 LYS A O 1
ATOM 1662 N N . ILE A 1 211 ? 18.271 -2.502 -9.663 1.00 98.00 211 ILE A N 1
ATOM 1663 C CA . ILE A 1 211 ? 16.928 -3.084 -9.616 1.00 98.00 211 ILE A CA 1
ATOM 1664 C C . ILE A 1 211 ? 16.960 -4.495 -10.203 1.00 98.00 211 ILE A C 1
ATOM 1666 O O . ILE A 1 211 ? 17.601 -4.728 -11.225 1.00 98.00 211 ILE A O 1
ATOM 1670 N N . ASN A 1 212 ? 16.235 -5.422 -9.574 1.00 98.44 212 ASN A N 1
ATOM 1671 C CA . ASN A 1 212 ? 16.046 -6.781 -10.073 1.00 98.44 212 ASN A CA 1
ATOM 1672 C C . ASN A 1 212 ? 14.576 -6.982 -10.447 1.00 98.44 212 ASN A C 1
ATOM 1674 O O . ASN A 1 212 ? 13.707 -6.856 -9.583 1.00 98.44 212 ASN A O 1
ATOM 1678 N N . ILE A 1 213 ? 14.294 -7.330 -11.702 1.00 98.62 213 ILE A N 1
ATOM 1679 C CA . ILE A 1 213 ? 12.930 -7.597 -12.178 1.00 98.62 213 ILE A CA 1
ATOM 1680 C C . ILE A 1 213 ? 12.687 -9.110 -12.210 1.00 98.62 213 ILE A C 1
ATOM 1682 O O . ILE A 1 213 ? 13.495 -9.858 -12.755 1.00 98.62 213 ILE A O 1
ATOM 1686 N N . TYR A 1 214 ? 11.579 -9.566 -11.624 1.00 98.69 214 TYR A N 1
ATOM 1687 C CA . TYR A 1 214 ? 11.260 -10.992 -11.448 1.00 98.69 214 TYR A CA 1
ATOM 1688 C C . TYR A 1 214 ? 10.060 -11.472 -12.280 1.00 98.69 214 TYR A C 1
ATOM 1690 O O . TYR A 1 214 ? 9.838 -12.681 -12.399 1.00 98.69 214 TYR A O 1
ATOM 1698 N N . SER A 1 215 ? 9.274 -10.550 -12.840 1.00 98.50 215 SER A N 1
ATOM 1699 C CA . SER A 1 215 ? 8.141 -10.847 -13.726 1.00 98.50 215 SER A CA 1
ATOM 1700 C C . SER A 1 215 ? 7.830 -9.664 -14.643 1.00 98.50 215 SER A C 1
ATOM 1702 O O . SER A 1 215 ? 8.039 -8.520 -14.245 1.00 98.50 215 SER A O 1
ATOM 1704 N N . CYS A 1 216 ? 7.313 -9.958 -15.842 1.00 97.38 216 CYS A N 1
ATOM 1705 C CA . CYS A 1 216 ? 6.824 -8.984 -16.830 1.00 97.38 216 CYS A CA 1
ATOM 1706 C C . CYS A 1 216 ? 7.766 -7.773 -17.038 1.00 97.38 216 CYS A C 1
ATOM 1708 O O . CYS A 1 216 ? 7.367 -6.637 -16.755 1.00 97.38 216 CYS A O 1
ATOM 1710 N N . PRO A 1 217 ? 9.033 -7.991 -17.452 1.00 97.44 217 PRO A N 1
ATOM 1711 C CA . PRO A 1 217 ? 10.034 -6.927 -17.561 1.00 97.44 217 PRO A CA 1
ATOM 1712 C C . PRO A 1 217 ? 9.729 -5.876 -18.631 1.00 97.44 217 PRO A C 1
ATOM 1714 O O . PRO A 1 217 ? 10.278 -4.784 -18.572 1.00 97.44 217 PRO A O 1
ATOM 1717 N N . GLU A 1 218 ? 8.830 -6.157 -19.571 1.00 96.44 218 GLU A N 1
ATOM 1718 C CA . GLU A 1 218 ? 8.460 -5.271 -20.676 1.00 96.44 218 GLU A CA 1
ATOM 1719 C C . GLU A 1 218 ? 7.973 -3.875 -20.244 1.00 96.44 218 GLU A C 1
ATOM 1721 O O . GLU A 1 218 ? 8.091 -2.928 -21.021 1.00 96.44 218 GLU A O 1
ATOM 1726 N N . ARG A 1 219 ? 7.481 -3.727 -19.003 1.00 97.75 219 ARG A N 1
ATOM 1727 C CA . ARG A 1 219 ? 7.001 -2.449 -18.445 1.00 97.75 219 ARG A CA 1
ATOM 1728 C C . ARG A 1 219 ? 8.064 -1.625 -17.716 1.00 97.75 219 ARG A C 1
ATOM 1730 O O . ARG A 1 219 ? 7.771 -0.502 -17.319 1.00 97.75 219 ARG A O 1
ATOM 1737 N N . ILE A 1 220 ? 9.271 -2.161 -17.513 1.00 97.75 220 ILE A N 1
ATOM 1738 C CA . ILE A 1 220 ? 10.404 -1.409 -16.955 1.00 97.75 220 ILE A CA 1
ATOM 1739 C C . ILE A 1 220 ? 11.573 -1.494 -17.931 1.00 97.75 220 ILE A C 1
ATOM 1741 O O . ILE A 1 220 ? 12.289 -2.494 -17.987 1.00 97.75 220 ILE A O 1
ATOM 1745 N N . ARG A 1 221 ? 11.771 -0.431 -18.707 1.00 94.25 221 ARG A N 1
ATOM 1746 C CA . ARG A 1 221 ? 12.830 -0.335 -19.719 1.00 94.25 221 ARG A CA 1
ATOM 1747 C C . ARG A 1 221 ? 13.216 1.121 -19.934 1.00 94.25 221 ARG A C 1
ATOM 1749 O O . ARG A 1 221 ? 12.402 2.005 -19.703 1.00 94.25 221 ARG A O 1
ATOM 1756 N N . ASN A 1 222 ? 14.446 1.373 -20.373 1.00 85.50 222 ASN A N 1
ATOM 1757 C CA . ASN A 1 222 ? 14.796 2.703 -20.869 1.00 85.50 222 ASN A CA 1
ATOM 1758 C C . ASN A 1 222 ? 14.008 2.986 -22.153 1.00 85.50 222 ASN A C 1
ATOM 1760 O O . ASN A 1 222 ? 13.681 2.051 -22.890 1.00 85.50 222 ASN A O 1
ATOM 1764 N N . GLU A 1 223 ? 13.709 4.259 -22.402 1.00 66.12 223 GLU A N 1
ATOM 1765 C CA . GLU A 1 223 ? 13.292 4.687 -23.735 1.00 66.12 223 GLU A CA 1
ATOM 1766 C C . GLU A 1 223 ? 14.412 4.339 -24.727 1.00 66.12 223 GLU A C 1
ATOM 1768 O O . GLU A 1 223 ? 15.597 4.409 -24.382 1.00 66.12 223 GLU A O 1
ATOM 1773 N N . VAL A 1 224 ? 14.008 3.846 -25.900 1.00 54.31 224 VAL A N 1
ATOM 1774 C CA . VAL A 1 224 ? 14.911 3.507 -27.008 1.00 54.31 224 VAL A CA 1
ATOM 1775 C C . VAL A 1 224 ? 15.289 4.783 -27.737 1.00 54.31 224 VAL A C 1
ATOM 1777 O O . VAL A 1 224 ? 14.357 5.574 -28.002 1.00 54.31 224 VAL A O 1
#

Radius of gyration: 17.9 Å; Cα contacts (8 Å, |Δi|>4): 532; chains: 1; bounding box: 48×31×57 Å

Foldseek 3Di:
DWDWDWDADVNDIDIAIAQDWDWAWEAEPNDIDTDTKGQPLLQLLNQLVCQLQQQDDAPVQWPDWDDDRRYIYTYGDGGPDDQAAQDAPAADELVRLLVLQVVQCVVDPNCVRHVQWKKKWKDAPPDTDIFIMNDPQSRSSSRLSVCRVVVGPQSNMEMEIADEQALSNLSSSSSSSHQEYEYLAYYDPNRLVNCQVRNHWYWYNSDPSDIDTRGNCVRYHDDD